Protein AF-A0A0L8G5V6-F1 (afdb_monomer)

Structure (mmCIF, N/CA/C/O backbone):
data_AF-A0A0L8G5V6-F1
#
_entry.id   AF-A0A0L8G5V6-F1
#
loop_
_atom_site.group_PDB
_atom_site.id
_atom_site.type_symbol
_atom_site.label_atom_id
_atom_site.label_alt_id
_atom_site.label_comp_id
_atom_site.label_asym_id
_atom_site.label_entity_id
_atom_site.label_seq_id
_atom_site.pdbx_PDB_ins_code
_atom_site.Cartn_x
_atom_site.Cartn_y
_atom_site.Cartn_z
_atom_site.occupancy
_atom_site.B_iso_or_equiv
_atom_site.auth_seq_id
_atom_site.auth_comp_id
_atom_site.auth_asym_id
_atom_site.auth_atom_id
_atom_site.pdbx_PDB_model_num
ATOM 1 N N . MET A 1 1 ? 18.322 56.424 -67.073 1.00 60.16 1 MET A N 1
ATOM 2 C CA . MET A 1 1 ? 18.247 55.033 -67.583 1.00 60.16 1 MET A CA 1
ATOM 3 C C . MET A 1 1 ? 16.795 54.693 -67.841 1.00 60.16 1 MET A C 1
ATOM 5 O O . MET A 1 1 ? 15.962 55.024 -67.008 1.00 60.16 1 MET A O 1
ATOM 9 N N . SER A 1 2 ? 16.478 54.088 -68.987 1.00 69.12 2 SER A N 1
ATOM 10 C CA . SER A 1 2 ? 15.106 53.659 -69.265 1.00 69.12 2 SER A CA 1
ATOM 11 C C . SER A 1 2 ? 14.672 52.617 -68.219 1.00 69.12 2 SER A C 1
ATOM 13 O O . SER A 1 2 ? 15.498 51.799 -67.802 1.00 69.12 2 SER A O 1
ATOM 15 N N . PRO A 1 3 ? 13.400 52.605 -67.784 1.00 72.69 3 PRO A N 1
ATOM 16 C CA . PRO A 1 3 ? 12.913 51.649 -66.780 1.00 72.69 3 PRO A CA 1
ATOM 17 C C . PRO A 1 3 ? 13.161 50.185 -67.193 1.00 72.69 3 PRO A C 1
ATOM 19 O O . PRO A 1 3 ? 13.392 49.323 -66.350 1.00 72.69 3 PRO A O 1
ATOM 22 N N . LYS A 1 4 ? 13.230 49.924 -68.506 1.00 74.81 4 LYS A N 1
ATOM 23 C CA . LYS A 1 4 ? 13.585 48.624 -69.092 1.00 74.81 4 LYS A CA 1
ATOM 24 C C . LYS A 1 4 ? 15.038 48.206 -68.809 1.00 74.81 4 LYS A C 1
ATOM 26 O O . LYS A 1 4 ? 15.286 47.032 -68.559 1.00 74.81 4 LYS A O 1
ATOM 31 N N . ALA A 1 5 ? 15.988 49.145 -68.799 1.00 74.44 5 ALA A N 1
ATOM 32 C CA . ALA A 1 5 ? 17.396 48.856 -68.511 1.00 74.44 5 ALA A CA 1
ATOM 33 C C . ALA A 1 5 ? 17.634 48.530 -67.025 1.00 74.44 5 ALA A C 1
ATOM 35 O O . ALA A 1 5 ? 18.409 47.633 -66.709 1.00 74.44 5 ALA A O 1
ATOM 36 N N . ILE A 1 6 ? 16.928 49.207 -66.111 1.00 77.31 6 ILE A N 1
ATOM 37 C CA . ILE A 1 6 ? 17.014 48.936 -64.664 1.00 77.31 6 ILE A CA 1
ATOM 38 C C . ILE A 1 6 ? 16.441 47.547 -64.342 1.00 77.31 6 ILE A C 1
ATOM 40 O O . ILE A 1 6 ? 17.068 46.779 -63.614 1.00 77.31 6 ILE A O 1
ATOM 44 N N . ALA A 1 7 ? 15.299 47.187 -64.939 1.00 78.19 7 ALA A N 1
ATOM 45 C CA . ALA A 1 7 ? 14.699 45.863 -64.770 1.00 78.19 7 ALA A CA 1
ATOM 46 C C . ALA A 1 7 ? 15.612 44.726 -65.271 1.00 78.19 7 ALA A C 1
ATOM 48 O O . ALA A 1 7 ? 15.715 43.686 -64.622 1.00 78.19 7 ALA A O 1
ATOM 49 N N . LEU A 1 8 ? 16.319 44.936 -66.388 1.00 82.56 8 LEU A N 1
ATOM 50 C CA . LEU A 1 8 ? 17.241 43.947 -66.953 1.00 82.56 8 LEU A CA 1
ATOM 51 C C . LEU A 1 8 ? 18.482 43.734 -66.069 1.00 82.56 8 LEU A C 1
ATOM 53 O O . LEU A 1 8 ? 18.880 42.592 -65.841 1.00 82.56 8 LEU A O 1
ATOM 57 N N . CYS A 1 9 ? 19.045 44.806 -65.503 1.00 81.44 9 CYS A N 1
ATOM 58 C CA . CYS A 1 9 ? 20.164 44.704 -64.562 1.00 81.44 9 CYS A CA 1
ATOM 59 C C . CYS A 1 9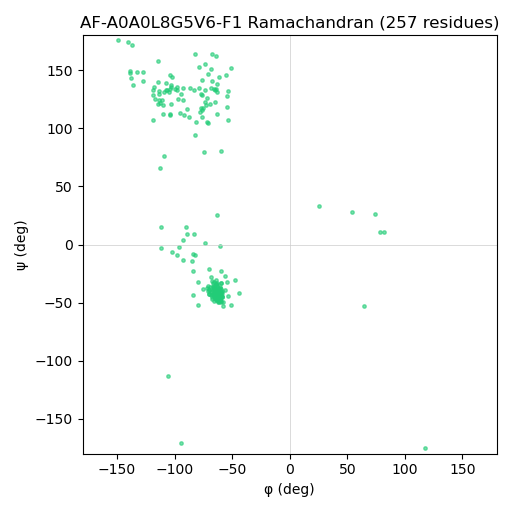 ? 19.766 43.989 -63.260 1.00 81.44 9 CYS A C 1
ATOM 61 O O . CYS A 1 9 ? 20.503 43.125 -62.791 1.00 81.44 9 CYS A O 1
ATOM 63 N N . ILE A 1 10 ? 18.590 44.291 -62.699 1.00 84.31 10 ILE A N 1
ATOM 64 C CA . ILE A 1 10 ? 18.087 43.610 -61.493 1.00 84.31 10 ILE A CA 1
ATOM 65 C C . ILE A 1 10 ? 17.849 42.120 -61.777 1.00 84.31 10 ILE A C 1
ATOM 67 O O . ILE A 1 10 ? 18.244 41.270 -60.978 1.00 84.31 10 ILE A O 1
ATOM 71 N N . GLY A 1 11 ? 17.271 41.787 -62.936 1.00 85.44 11 GLY A N 1
ATOM 72 C CA . GLY A 1 11 ? 17.078 40.400 -63.362 1.00 85.44 11 GLY A CA 1
ATOM 73 C C . GLY A 1 11 ? 18.394 39.627 -63.496 1.00 85.44 11 GLY A C 1
ATOM 74 O O . GLY A 1 11 ? 18.494 38.501 -63.009 1.00 85.44 11 GLY A O 1
ATOM 75 N N . ALA A 1 12 ? 19.425 40.243 -64.081 1.00 86.00 12 ALA A N 1
ATOM 76 C CA . ALA A 1 12 ? 20.749 39.634 -64.210 1.00 86.00 12 ALA A CA 1
ATOM 77 C C . ALA A 1 12 ? 21.415 39.383 -62.846 1.00 86.00 12 ALA A C 1
ATOM 79 O O . ALA A 1 12 ? 21.941 38.295 -62.610 1.00 86.00 12 ALA A O 1
ATOM 80 N N . VAL A 1 13 ? 21.345 40.343 -61.917 1.00 87.75 13 VAL A N 1
ATOM 81 C CA . VAL A 1 13 ? 21.909 40.185 -60.564 1.00 87.75 13 VAL A CA 1
ATOM 82 C C . VAL A 1 13 ? 21.186 39.078 -59.787 1.00 87.75 13 VAL A C 1
ATOM 84 O O . VAL A 1 13 ? 21.837 38.242 -59.158 1.00 87.75 13 VAL A O 1
ATOM 87 N N . MET A 1 14 ? 19.855 39.009 -59.881 1.00 86.38 14 MET A N 1
ATOM 88 C CA . MET A 1 14 ? 19.068 37.947 -59.244 1.00 86.38 14 MET A CA 1
ATOM 89 C C . MET A 1 14 ? 19.384 36.566 -59.824 1.00 86.38 14 MET A C 1
ATOM 91 O O . MET A 1 14 ? 19.531 35.606 -59.069 1.00 86.38 14 MET A O 1
ATOM 95 N N . ALA A 1 15 ? 19.549 36.455 -61.144 1.00 86.25 15 ALA A N 1
ATOM 96 C CA . ALA A 1 15 ? 19.921 35.197 -61.787 1.00 86.25 15 ALA A CA 1
ATOM 97 C C . ALA A 1 15 ? 21.293 34.696 -61.305 1.00 86.25 15 ALA A C 1
ATOM 99 O O . ALA A 1 15 ? 21.432 33.528 -60.942 1.00 86.25 15 ALA A O 1
ATOM 100 N N . VAL A 1 16 ? 22.290 35.583 -61.219 1.00 88.56 16 VAL A N 1
ATOM 101 C CA . VAL A 1 16 ? 23.630 35.234 -60.717 1.00 88.56 16 VAL A CA 1
ATOM 102 C C . VAL A 1 16 ? 23.584 34.821 -59.242 1.00 88.56 16 VAL A C 1
ATOM 104 O O . VAL A 1 16 ? 24.199 33.822 -58.870 1.00 88.56 16 VAL A O 1
ATOM 107 N N . ALA A 1 17 ? 22.810 35.519 -58.406 1.00 86.06 17 ALA A N 1
ATOM 108 C CA . ALA A 1 17 ? 22.643 35.163 -56.996 1.00 86.06 17 ALA A CA 1
ATOM 109 C C . ALA A 1 17 ? 21.982 33.781 -56.809 1.00 86.06 17 ALA A C 1
ATOM 111 O O . ALA A 1 17 ? 22.400 32.989 -55.959 1.00 86.06 17 ALA A O 1
ATOM 112 N N . ILE A 1 18 ? 20.986 33.445 -57.634 1.00 85.81 18 ILE A N 1
ATOM 113 C CA . ILE A 1 18 ? 20.330 32.128 -57.616 1.00 85.81 18 ILE A CA 1
ATOM 114 C C . ILE A 1 18 ? 21.308 31.026 -58.051 1.00 85.81 18 ILE A C 1
ATOM 116 O O . ILE A 1 18 ? 21.385 29.977 -57.414 1.00 85.81 18 ILE A O 1
ATOM 120 N N . ILE A 1 19 ? 22.112 31.266 -59.090 1.00 85.25 19 ILE A N 1
ATOM 121 C CA . ILE A 1 19 ? 23.125 30.304 -59.549 1.00 85.25 19 ILE A CA 1
ATOM 122 C C . ILE A 1 19 ? 24.186 30.075 -58.463 1.00 85.25 19 ILE A C 1
ATOM 124 O O . ILE A 1 19 ? 24.520 28.929 -58.156 1.00 85.25 19 ILE A O 1
ATOM 128 N N . ALA A 1 20 ? 24.673 31.141 -57.825 1.00 84.56 20 ALA A N 1
ATOM 129 C CA . ALA A 1 20 ? 25.663 31.043 -56.755 1.00 84.56 20 ALA A CA 1
ATOM 130 C C . ALA A 1 20 ? 25.130 30.270 -55.533 1.00 84.56 20 ALA A C 1
ATOM 132 O O . ALA A 1 20 ? 25.833 29.426 -54.977 1.00 84.56 20 ALA A O 1
ATOM 133 N N . THR A 1 21 ? 23.873 30.499 -55.138 1.00 83.19 21 THR A N 1
ATOM 134 C CA . THR A 1 21 ? 23.242 29.775 -54.017 1.00 83.19 21 THR A CA 1
ATOM 135 C C . THR A 1 21 ? 22.975 28.301 -54.341 1.00 83.19 21 THR A C 1
ATOM 137 O O . THR A 1 21 ? 23.173 27.433 -53.484 1.00 83.19 21 THR A O 1
ATOM 140 N N . LEU A 1 22 ? 22.605 27.975 -55.583 1.00 82.00 22 LEU A N 1
ATOM 141 C CA . LEU A 1 22 ? 22.476 26.589 -56.046 1.00 82.00 22 LEU A CA 1
ATOM 142 C C . LEU A 1 22 ? 23.821 25.852 -56.030 1.00 82.00 22 LEU A C 1
ATOM 144 O O . LEU A 1 22 ? 23.8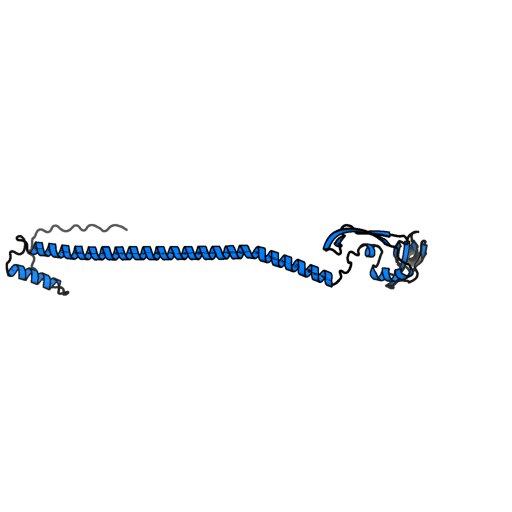88 24.721 -55.550 1.00 82.00 22 LEU A O 1
ATOM 148 N N . LEU A 1 23 ? 24.900 26.497 -56.481 1.00 82.31 23 LEU A N 1
ATOM 149 C CA . LEU A 1 23 ? 26.248 25.923 -56.444 1.00 82.31 23 LEU A CA 1
ATOM 150 C C . LEU A 1 23 ? 26.736 25.717 -55.005 1.00 82.31 23 LEU A C 1
ATOM 152 O O . LEU A 1 23 ? 27.194 24.628 -54.658 1.00 82.31 23 LEU A O 1
ATOM 156 N N . ALA A 1 24 ? 26.551 26.713 -54.134 1.00 80.06 24 ALA A N 1
ATOM 157 C CA . ALA A 1 24 ? 26.924 26.613 -52.724 1.00 80.06 24 ALA A CA 1
ATOM 158 C C . ALA A 1 24 ? 26.177 25.477 -51.999 1.00 80.06 24 ALA A C 1
ATOM 160 O O . ALA A 1 24 ? 26.749 24.778 -51.165 1.00 80.06 24 ALA A O 1
ATOM 161 N N . THR A 1 25 ? 24.906 25.240 -52.338 1.00 80.06 25 THR A N 1
ATOM 162 C CA . THR A 1 25 ? 24.106 24.144 -51.757 1.00 80.06 25 THR A CA 1
ATOM 163 C C . THR A 1 25 ? 24.348 22.777 -52.413 1.00 80.06 25 THR A C 1
ATOM 165 O O . THR A 1 25 ? 23.880 21.761 -51.889 1.00 80.06 25 THR A O 1
ATOM 168 N N . SER A 1 26 ? 25.086 22.738 -53.526 1.00 82.81 26 SER A N 1
ATOM 169 C CA . SER A 1 26 ? 25.430 21.549 -54.320 1.00 82.81 26 SER A CA 1
ATOM 170 C C . SER A 1 26 ? 26.829 20.990 -54.004 1.00 82.81 26 SER A C 1
ATOM 172 O O . SER A 1 26 ? 27.143 19.867 -54.400 1.00 82.81 26 SER A O 1
ATOM 174 N N . MET A 1 27 ? 27.647 21.692 -53.215 1.00 82.44 27 MET A N 1
ATOM 175 C CA . MET A 1 27 ? 28.995 21.252 -52.840 1.00 82.44 27 MET A CA 1
ATOM 176 C C . MET A 1 27 ? 29.081 20.884 -51.357 1.00 82.44 27 MET A C 1
ATOM 178 O O . MET A 1 27 ? 28.780 21.698 -50.485 1.00 82.44 27 MET A O 1
ATOM 182 N N . LYS A 1 28 ? 29.525 19.659 -51.049 1.00 84.81 28 LYS A N 1
ATOM 183 C CA . LYS A 1 28 ? 29.782 19.214 -49.668 1.00 84.81 28 LYS A CA 1
ATOM 184 C C . LYS A 1 28 ? 31.068 18.405 -49.577 1.00 84.81 28 LYS A C 1
ATOM 186 O O . LYS A 1 28 ? 31.386 17.633 -50.476 1.00 84.81 28 LYS A O 1
ATOM 191 N N . LYS A 1 29 ? 31.799 18.576 -48.475 1.00 86.38 29 LYS A N 1
ATOM 192 C CA . LYS A 1 29 ? 33.081 17.912 -48.211 1.00 86.38 29 LYS A CA 1
ATOM 193 C C . LYS A 1 29 ? 32.920 16.834 -47.140 1.00 86.38 29 LYS A C 1
ATOM 195 O O . LYS A 1 29 ? 32.241 17.078 -46.146 1.00 86.38 29 LYS A O 1
ATOM 200 N N . LEU A 1 30 ? 33.566 15.688 -47.343 1.00 86.75 30 LEU A N 1
ATOM 201 C CA . LEU A 1 30 ? 33.792 14.663 -46.320 1.00 86.75 30 LEU A CA 1
ATOM 202 C C . LEU A 1 30 ? 35.226 14.719 -45.795 1.00 86.75 30 LEU A C 1
ATOM 204 O O . LEU A 1 30 ? 36.160 14.990 -46.558 1.00 86.75 30 LEU A O 1
ATOM 208 N N . GLN A 1 31 ? 35.395 14.445 -44.501 1.00 83.81 31 GLN A N 1
ATOM 209 C CA . GLN A 1 31 ? 36.708 14.353 -43.863 1.00 83.81 31 GLN A CA 1
ATOM 210 C C . GLN A 1 31 ? 37.362 12.974 -44.081 1.00 83.81 31 GLN A C 1
ATOM 212 O O .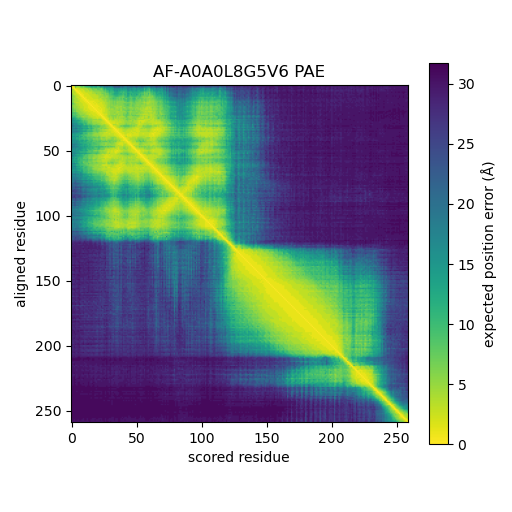 GLN A 1 31 ? 36.698 12.006 -44.440 1.00 83.81 31 GLN A O 1
ATOM 217 N N . THR A 1 32 ? 38.673 12.880 -43.835 1.00 81.00 32 THR A N 1
ATOM 218 C CA . THR A 1 32 ? 39.531 11.704 -44.112 1.00 81.00 32 THR A CA 1
ATOM 219 C C . THR A 1 32 ? 39.120 10.415 -43.385 1.00 81.00 32 THR A C 1
ATOM 221 O O . THR A 1 32 ? 39.445 9.321 -43.826 1.00 81.00 32 THR A O 1
ATOM 224 N N . TYR A 1 33 ? 38.384 10.507 -42.275 1.00 83.12 33 TYR A N 1
ATOM 225 C CA . TYR A 1 33 ? 37.965 9.338 -41.483 1.00 83.12 33 TYR A CA 1
ATOM 226 C C . TYR A 1 33 ? 36.459 9.088 -41.529 1.00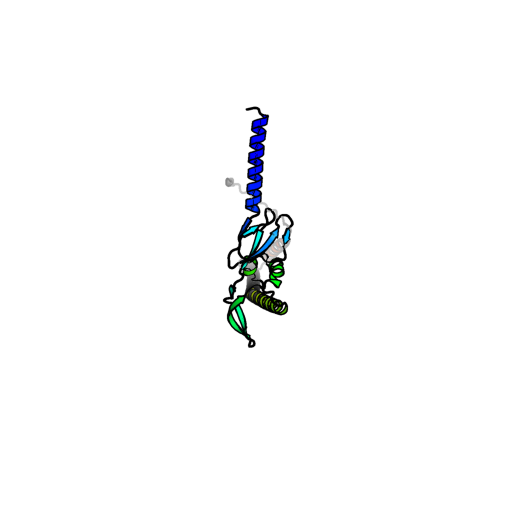 83.12 33 TYR A C 1
ATOM 228 O O . TYR A 1 33 ? 35.916 8.339 -40.713 1.00 83.12 33 TYR A O 1
ATOM 236 N N . GLU A 1 34 ? 35.781 9.715 -42.482 1.00 84.56 34 GLU A N 1
ATOM 237 C CA . GLU A 1 34 ? 34.337 9.702 -42.612 1.00 84.56 34 GLU A CA 1
ATOM 238 C C . GLU A 1 34 ? 33.922 8.977 -43.887 1.00 84.56 34 GLU A C 1
ATOM 240 O O . GLU A 1 34 ? 34.508 9.137 -44.955 1.00 84.56 34 GLU A O 1
ATOM 245 N N . VAL A 1 35 ? 32.862 8.189 -43.775 1.00 87.69 35 VAL A N 1
ATOM 246 C CA . VAL A 1 35 ? 32.142 7.644 -44.917 1.00 87.69 35 VAL A CA 1
ATOM 247 C C . VAL A 1 35 ? 30.719 8.175 -44.884 1.00 87.69 35 VAL A C 1
ATOM 249 O O . VAL A 1 35 ? 30.074 8.222 -43.834 1.00 87.69 35 VAL A O 1
ATOM 252 N N . GLY A 1 36 ? 30.225 8.604 -46.040 1.00 86.12 36 GLY A N 1
ATOM 253 C CA . GLY A 1 36 ? 28.929 9.253 -46.165 1.00 86.12 36 GLY A CA 1
ATOM 254 C C . GLY A 1 36 ? 28.065 8.594 -47.220 1.00 86.12 36 GLY A C 1
ATOM 255 O O . GLY A 1 36 ? 28.543 8.252 -48.300 1.00 86.12 36 GLY A O 1
ATOM 256 N N . LEU A 1 37 ? 26.769 8.472 -46.946 1.00 88.31 37 LEU A N 1
ATOM 257 C CA . LEU A 1 37 ? 25.782 8.176 -47.984 1.00 88.31 37 LEU A CA 1
ATOM 258 C C . LEU A 1 37 ? 25.021 9.448 -48.353 1.00 88.31 37 LEU A C 1
ATOM 260 O O . LEU A 1 37 ? 24.633 10.240 -47.489 1.00 88.31 37 LEU A O 1
ATOM 264 N N . ILE A 1 38 ? 24.838 9.656 -49.659 1.00 86.94 38 ILE A N 1
ATOM 265 C CA . ILE A 1 38 ? 24.116 10.812 -50.195 1.00 86.94 38 ILE A CA 1
ATOM 266 C C . ILE A 1 38 ? 22.627 10.621 -49.919 1.00 86.94 38 ILE A C 1
ATOM 268 O O . ILE A 1 38 ? 22.007 9.672 -50.405 1.00 86.94 38 ILE A O 1
ATOM 272 N N . TYR A 1 39 ? 22.050 11.561 -49.181 1.00 85.06 39 TYR A N 1
ATOM 273 C CA . TYR A 1 39 ? 20.620 11.669 -48.951 1.00 85.06 39 TYR A CA 1
ATOM 274 C C . TYR A 1 39 ? 20.076 12.927 -49.622 1.00 85.06 39 TYR A C 1
ATOM 276 O O . TYR A 1 39 ? 20.502 14.050 -49.333 1.00 85.06 39 TYR A O 1
ATOM 284 N N . ASN A 1 40 ? 19.110 12.745 -50.514 1.00 83.25 40 ASN A N 1
ATOM 285 C CA . ASN A 1 40 ? 18.425 13.854 -51.153 1.00 83.25 40 ASN A CA 1
ATOM 286 C C . ASN A 1 40 ? 17.211 14.262 -50.305 1.00 83.25 40 ASN A C 1
ATOM 288 O O . ASN A 1 40 ? 16.271 13.486 -50.140 1.00 83.25 40 ASN A O 1
ATOM 292 N N . LYS A 1 41 ? 17.222 15.493 -49.779 1.00 77.88 41 LYS A N 1
ATOM 293 C CA . LYS A 1 41 ? 16.143 16.011 -48.923 1.00 77.88 41 LYS A CA 1
ATOM 294 C C . LYS A 1 41 ? 14.825 16.211 -49.671 1.00 77.88 41 LYS A C 1
ATOM 296 O O . LYS A 1 41 ? 13.768 16.046 -49.071 1.00 77.88 41 LYS A O 1
ATOM 301 N N . ILE A 1 42 ? 14.897 16.545 -50.959 1.00 75.62 42 ILE A N 1
ATOM 302 C CA . ILE A 1 42 ? 13.739 16.855 -51.803 1.00 75.62 42 ILE A CA 1
ATOM 303 C C . ILE A 1 42 ? 13.068 15.554 -52.250 1.00 75.62 42 ILE A C 1
ATOM 305 O O . ILE A 1 42 ? 11.878 15.357 -52.027 1.00 75.62 42 ILE A O 1
ATOM 309 N N . THR A 1 43 ? 13.836 14.624 -52.825 1.00 79.19 43 THR A N 1
ATOM 310 C CA . THR A 1 43 ? 13.291 13.352 -53.337 1.00 79.19 43 THR A CA 1
ATOM 311 C C . THR A 1 43 ? 13.146 12.272 -52.265 1.00 79.19 43 THR A C 1
ATOM 313 O O . THR A 1 43 ? 12.574 11.219 -52.541 1.00 79.19 43 THR A O 1
ATOM 316 N N . LYS A 1 44 ? 13.665 12.510 -51.050 1.00 79.31 44 LYS A N 1
ATOM 317 C CA . LYS A 1 44 ? 13.702 11.561 -49.921 1.00 79.31 44 LYS A CA 1
ATOM 318 C C . LYS A 1 44 ? 14.353 10.216 -50.275 1.00 79.31 44 LYS A C 1
ATOM 320 O O . LYS A 1 44 ? 14.031 9.186 -49.685 1.00 79.31 44 LYS A O 1
ATOM 325 N N . LYS A 1 45 ? 15.277 10.211 -51.242 1.00 81.44 45 LYS A N 1
ATOM 326 C CA . LYS A 1 45 ? 16.009 9.014 -51.676 1.00 81.44 45 LYS A CA 1
ATOM 327 C C . LYS A 1 45 ? 17.396 8.966 -51.042 1.00 81.44 45 LYS A C 1
ATOM 329 O O . LYS A 1 45 ? 18.127 9.958 -51.034 1.00 81.44 45 LYS A O 1
ATOM 334 N N . LEU A 1 46 ? 17.744 7.786 -50.537 1.00 84.06 46 LEU A N 1
ATOM 335 C CA . LEU A 1 46 ? 19.087 7.437 -50.087 1.00 84.06 46 LEU A CA 1
ATOM 336 C C . LEU A 1 46 ? 19.791 6.695 -51.223 1.00 84.06 46 LEU A C 1
ATOM 338 O O . LEU A 1 46 ? 19.249 5.715 -51.733 1.00 84.06 46 LEU A O 1
ATOM 342 N N . HIS A 1 47 ? 20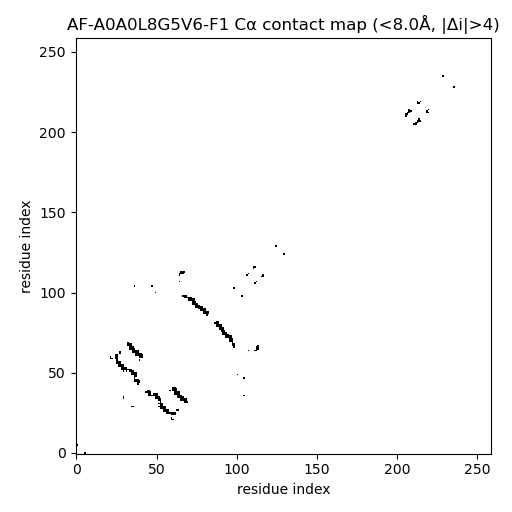.964 7.175 -51.625 1.00 82.69 47 HIS A N 1
ATOM 343 C CA . HIS A 1 47 ? 21.798 6.496 -52.613 1.00 82.69 47 HIS A CA 1
ATOM 344 C C . HIS A 1 47 ? 22.558 5.330 -51.973 1.00 82.69 47 HIS A C 1
ATOM 346 O O . HIS A 1 47 ? 22.864 5.375 -50.785 1.00 82.69 47 HIS A O 1
ATOM 352 N N . ASP A 1 48 ? 22.893 4.319 -52.774 1.00 79.56 48 ASP A N 1
ATOM 353 C CA . ASP A 1 48 ? 23.489 3.064 -52.285 1.00 79.56 48 ASP A CA 1
ATOM 354 C C . ASP A 1 48 ? 25.017 3.065 -52.300 1.00 79.56 48 ASP A C 1
ATOM 356 O O . ASP A 1 48 ? 25.645 2.223 -51.664 1.00 79.56 48 ASP A O 1
ATOM 360 N N . ASN A 1 49 ? 25.614 4.040 -52.984 1.00 84.12 49 ASN A N 1
ATOM 361 C CA . ASN A 1 49 ? 27.054 4.112 -53.170 1.00 84.12 49 ASN A CA 1
ATOM 362 C C . ASN A 1 49 ? 27.691 4.950 -52.054 1.00 84.12 49 ASN A C 1
ATOM 364 O O . ASN A 1 49 ? 27.473 6.170 -52.035 1.00 84.12 49 ASN A O 1
ATOM 368 N N . PRO A 1 50 ? 28.480 4.340 -51.150 1.00 85.06 50 PRO A N 1
ATOM 369 C CA . PRO A 1 50 ? 29.204 5.079 -50.127 1.00 85.06 50 PRO A CA 1
ATOM 370 C C . PRO A 1 50 ? 30.225 6.013 -50.777 1.00 85.06 50 PRO A C 1
ATOM 372 O O . PRO A 1 50 ? 30.893 5.663 -51.752 1.00 85.06 50 PRO A O 1
ATOM 375 N N . LYS A 1 51 ? 30.314 7.229 -50.245 1.00 88.00 51 LYS A N 1
ATOM 376 C CA . LYS A 1 51 ? 31.291 8.242 -50.634 1.00 88.00 51 LYS A CA 1
ATOM 377 C C . LYS A 1 51 ? 32.344 8.361 -49.540 1.00 88.00 51 LYS A C 1
ATOM 379 O O . LYS A 1 51 ? 32.005 8.418 -48.359 1.00 88.00 51 LYS A O 1
ATOM 384 N N . PHE A 1 52 ? 33.598 8.374 -49.968 1.00 86.69 52 PHE A N 1
ATOM 385 C CA . PHE A 1 52 ? 34.776 8.519 -49.116 1.00 86.69 52 PHE A CA 1
ATOM 386 C C . PHE A 1 52 ? 35.201 9.988 -49.036 1.00 86.69 52 PHE A C 1
ATOM 388 O O . PHE A 1 52 ? 34.466 10.872 -49.494 1.00 86.69 52 PHE A O 1
ATOM 395 N N . GLU A 1 53 ? 36.367 10.247 -48.448 1.00 86.44 53 GLU A N 1
ATOM 396 C CA . GLU A 1 53 ? 36.910 11.590 -48.288 1.00 86.44 53 GLU A CA 1
ATOM 397 C C . GLU A 1 53 ? 36.933 12.404 -49.588 1.00 86.44 53 GLU A C 1
ATOM 399 O O . GLU A 1 53 ? 37.029 11.879 -50.700 1.00 86.44 53 GLU A O 1
ATOM 404 N N . GLY A 1 54 ? 36.840 13.722 -49.435 1.00 85.56 54 GLY A N 1
ATOM 405 C CA . GLY A 1 54 ? 36.938 14.653 -50.550 1.00 85.56 54 GLY A CA 1
ATOM 406 C C . GLY A 1 54 ? 35.679 15.474 -50.783 1.00 85.56 54 GLY A C 1
ATOM 407 O O . GLY A 1 54 ? 34.730 15.483 -49.994 1.00 85.56 54 GLY A O 1
ATOM 408 N N . LEU A 1 55 ? 35.728 16.248 -51.861 1.00 85.75 55 LEU A N 1
ATOM 409 C CA . LEU A 1 55 ? 34.678 17.170 -52.262 1.00 85.75 55 LEU A CA 1
ATOM 410 C C . LEU A 1 55 ? 33.727 16.470 -53.230 1.00 85.75 55 LEU A C 1
ATOM 412 O O . LEU A 1 55 ? 34.146 15.977 -54.274 1.00 85.75 55 LEU A O 1
ATOM 416 N N . HIS A 1 56 ? 32.442 16.465 -52.896 1.00 87.06 56 HIS A N 1
ATOM 417 C CA . HIS A 1 56 ? 31.407 15.834 -53.702 1.00 87.06 56 HIS A CA 1
ATOM 418 C C . HIS A 1 56 ? 30.388 16.873 -54.159 1.00 87.06 56 HIS A C 1
ATOM 420 O O . HIS A 1 56 ? 29.894 17.678 -53.363 1.00 87.06 56 HIS A O 1
ATOM 426 N N . LEU A 1 57 ? 30.068 16.816 -55.450 1.00 82.25 57 LEU A N 1
ATOM 427 C CA . LEU A 1 57 ? 28.988 17.571 -56.073 1.00 82.25 57 LEU A CA 1
ATOM 428 C C . LEU A 1 57 ? 27.721 16.718 -56.076 1.00 82.25 57 LEU A C 1
ATOM 430 O O . LEU A 1 57 ? 27.756 15.530 -56.405 1.00 82.25 57 LEU A O 1
ATOM 434 N N . GLY A 1 58 ? 26.603 17.320 -55.696 1.00 83.00 58 GLY A N 1
ATOM 435 C CA . GLY A 1 58 ? 25.320 16.638 -55.615 1.00 83.00 58 GLY A CA 1
ATOM 436 C C . GLY A 1 58 ? 24.157 17.495 -56.097 1.00 83.00 58 GLY A C 1
ATOM 437 O O . GLY A 1 58 ? 24.325 18.679 -56.388 1.00 83.00 58 GLY A O 1
ATOM 438 N N . PRO A 1 59 ? 22.946 16.919 -56.165 1.00 83.50 59 PRO A N 1
ATOM 439 C CA . PRO A 1 59 ? 21.734 17.684 -56.429 1.00 83.50 59 PRO A CA 1
ATOM 440 C C . PRO A 1 59 ? 21.585 18.826 -55.412 1.00 83.50 59 PRO A C 1
ATOM 442 O O . PRO A 1 59 ? 21.938 18.633 -54.245 1.00 83.50 59 PRO A O 1
ATOM 445 N N . PRO A 1 60 ? 21.038 19.989 -55.799 1.00 81.00 60 PRO A N 1
ATOM 446 C CA . PRO A 1 60 ? 20.905 21.126 -54.893 1.00 81.00 60 PRO A CA 1
ATOM 447 C C . PRO A 1 60 ? 20.152 20.727 -53.614 1.00 81.00 60 PRO A C 1
ATOM 449 O O . PRO A 1 60 ? 19.083 20.115 -53.662 1.00 81.00 60 PRO A O 1
ATOM 452 N N . GLY A 1 61 ? 20.744 21.029 -52.453 1.00 75.81 61 GLY A N 1
ATOM 453 C CA . GLY A 1 61 ? 20.143 20.748 -51.144 1.00 75.81 61 GLY A CA 1
ATOM 454 C C . GLY A 1 61 ? 20.317 19.317 -50.610 1.00 75.81 61 GLY A C 1
ATOM 455 O O . GLY A 1 61 ? 19.695 18.967 -49.601 1.00 75.81 61 GLY A O 1
ATOM 456 N N . PHE A 1 62 ? 21.159 18.478 -51.222 1.00 87.25 62 PHE A N 1
ATOM 457 C CA . PHE A 1 62 ? 21.504 17.163 -50.667 1.00 87.25 62 PHE A CA 1
ATOM 458 C C . PHE A 1 62 ? 22.259 17.254 -49.325 1.00 87.25 62 PHE A C 1
ATOM 460 O O . PHE A 1 62 ? 22.807 18.288 -48.931 1.00 87.25 62 PHE A O 1
ATOM 467 N N . SER A 1 63 ? 22.296 16.156 -48.577 1.00 84.81 63 SER A N 1
ATOM 468 C CA . SER A 1 63 ? 23.074 16.027 -47.341 1.00 84.81 63 SER A CA 1
ATOM 469 C C . SER A 1 63 ? 23.754 14.674 -47.256 1.00 84.81 63 SER A C 1
ATOM 471 O O . SER A 1 63 ? 23.202 13.677 -47.710 1.00 84.81 63 SER A O 1
ATOM 473 N N . PHE A 1 64 ? 24.923 14.644 -46.626 1.00 86.38 64 PHE A N 1
ATOM 474 C CA . PHE A 1 64 ? 25.576 13.401 -46.255 1.00 86.38 64 PHE A CA 1
ATOM 475 C C . PHE A 1 64 ? 25.070 12.918 -44.905 1.00 86.38 64 PHE A C 1
ATOM 477 O O . PHE A 1 64 ? 24.972 13.702 -43.962 1.00 86.38 64 PHE A O 1
ATOM 484 N N . ILE A 1 65 ? 24.770 11.626 -44.825 1.00 85.38 65 ILE A N 1
ATOM 485 C CA . ILE A 1 65 ? 24.645 10.926 -43.552 1.00 85.38 65 ILE A CA 1
ATOM 486 C C . ILE A 1 65 ? 25.995 10.271 -43.288 1.00 85.38 65 ILE A C 1
ATOM 488 O O . ILE A 1 65 ? 26.406 9.391 -44.045 1.00 85.38 65 ILE A O 1
ATOM 492 N N . ILE A 1 66 ? 26.682 10.752 -42.256 1.00 84.88 66 ILE A N 1
ATOM 493 C CA . ILE A 1 66 ? 28.101 10.494 -42.016 1.00 84.88 66 ILE A CA 1
ATOM 494 C C . ILE A 1 66 ? 28.276 9.457 -40.907 1.00 84.88 66 ILE A C 1
ATOM 496 O O . ILE A 1 66 ? 27.608 9.519 -39.874 1.00 84.88 66 ILE A O 1
ATOM 500 N N . PHE A 1 67 ? 29.207 8.530 -41.121 1.00 84.12 67 PHE A N 1
ATOM 501 C CA . PHE A 1 67 ? 29.684 7.586 -40.118 1.00 84.12 67 PHE A CA 1
ATOM 502 C C . PHE A 1 67 ? 31.212 7.531 -40.120 1.00 84.12 67 PHE A C 1
ATOM 504 O O . PHE A 1 67 ? 31.828 7.672 -41.178 1.00 84.12 67 PHE A O 1
ATOM 511 N N . PRO A 1 68 ? 31.845 7.277 -38.966 1.00 84.94 68 PRO A N 1
ATOM 512 C CA . PRO A 1 68 ? 33.283 7.059 -38.917 1.00 84.94 68 PRO A CA 1
ATOM 513 C C . PRO A 1 68 ? 33.662 5.741 -39.612 1.00 84.94 68 PRO A C 1
ATOM 515 O O . PRO A 1 68 ? 33.060 4.698 -39.358 1.00 84.94 68 PRO A O 1
ATOM 518 N N . ASN A 1 69 ? 34.706 5.769 -40.444 1.00 84.25 69 ASN A N 1
ATOM 519 C CA . ASN A 1 69 ? 35.321 4.584 -41.065 1.00 84.25 69 ASN A CA 1
ATOM 520 C C . ASN A 1 69 ? 36.465 3.992 -40.206 1.00 84.25 69 ASN A C 1
ATOM 522 O O . ASN A 1 69 ? 37.278 3.179 -40.657 1.00 84.25 69 ASN A O 1
ATOM 526 N N . VAL A 1 70 ? 36.536 4.402 -38.944 1.00 86.12 70 VAL A N 1
ATOM 527 C CA . VAL A 1 70 ? 37.518 3.950 -37.954 1.00 86.12 70 VAL A CA 1
ATOM 528 C C . VAL A 1 70 ? 36.823 3.180 -36.837 1.00 86.12 70 VAL A C 1
ATOM 530 O O . VAL A 1 70 ? 35.618 3.337 -36.627 1.00 86.12 70 VAL A O 1
ATOM 533 N N . TYR A 1 71 ? 37.575 2.337 -36.129 1.00 84.44 71 TYR A N 1
ATOM 534 C CA . TYR A 1 71 ? 37.054 1.620 -34.968 1.00 84.44 71 TYR A CA 1
ATOM 535 C C . TYR A 1 71 ? 36.656 2.604 -33.869 1.00 84.44 71 TYR A C 1
ATOM 537 O O . TYR A 1 71 ? 37.414 3.505 -33.516 1.00 84.44 71 TYR A O 1
ATOM 545 N N . GLN A 1 72 ? 35.452 2.422 -33.340 1.00 82.56 72 GLN A N 1
ATOM 546 C CA . GLN A 1 72 ? 34.900 3.211 -32.251 1.00 82.56 72 GLN A CA 1
ATOM 547 C C . GLN A 1 72 ? 34.744 2.316 -31.030 1.00 82.56 72 GLN A C 1
ATOM 549 O O . GLN A 1 72 ? 34.191 1.221 -31.124 1.00 82.56 72 GLN A O 1
ATOM 554 N N . THR A 1 73 ? 35.215 2.792 -29.882 1.00 83.88 73 THR A N 1
ATOM 555 C CA . THR A 1 73 ? 35.062 2.086 -28.609 1.00 83.88 73 THR A CA 1
ATOM 556 C C . THR A 1 73 ? 33.822 2.600 -27.894 1.00 83.88 73 THR A C 1
ATOM 558 O O . THR A 1 73 ? 33.648 3.806 -27.713 1.00 83.88 73 THR A O 1
ATOM 561 N N . LYS A 1 74 ? 32.962 1.685 -27.449 1.00 82.56 74 LYS A N 1
ATOM 562 C CA . LYS A 1 74 ? 31.862 1.970 -26.529 1.00 82.56 74 LYS A CA 1
ATOM 563 C C . LYS A 1 74 ? 32.072 1.208 -25.237 1.00 82.56 74 LYS A C 1
ATOM 565 O O . LYS A 1 74 ? 32.232 -0.008 -25.247 1.00 82.56 74 LYS A O 1
ATOM 570 N N . THR A 1 75 ? 32.072 1.949 -24.141 1.00 82.25 75 THR A N 1
ATOM 571 C CA . THR A 1 75 ? 32.140 1.412 -22.789 1.00 82.25 75 THR A CA 1
ATOM 572 C C . THR A 1 75 ? 30.737 1.354 -22.202 1.00 82.25 75 THR A C 1
ATOM 574 O O . THR A 1 75 ? 29.944 2.288 -22.341 1.00 82.25 75 THR A O 1
ATOM 577 N N . PHE A 1 76 ? 30.429 0.237 -21.562 1.00 81.31 76 PHE A N 1
ATOM 578 C CA . PHE A 1 76 ? 29.214 0.021 -20.803 1.00 81.31 76 PHE A CA 1
ATOM 579 C C . PHE A 1 76 ? 29.628 -0.261 -19.370 1.00 81.31 76 PHE A C 1
ATOM 581 O O . PHE A 1 76 ? 30.160 -1.332 -19.085 1.00 81.31 76 PHE A O 1
ATOM 588 N N . ASN A 1 7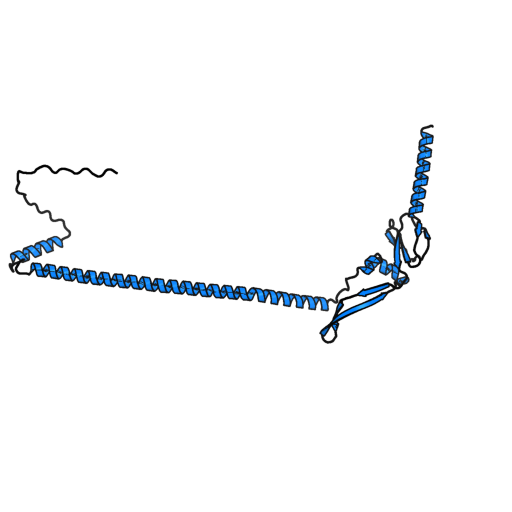7 ? 29.398 0.712 -18.497 1.00 81.12 77 ASN A N 1
ATOM 589 C CA . ASN A 1 77 ? 29.806 0.625 -17.103 1.00 81.12 77 ASN A CA 1
ATOM 590 C C . ASN A 1 77 ? 28.594 0.325 -16.224 1.00 81.12 77 ASN A C 1
ATOM 592 O O . ASN A 1 77 ? 27.491 0.814 -16.490 1.00 81.12 77 ASN A O 1
ATOM 596 N N . GLY A 1 78 ? 28.801 -0.436 -15.155 1.00 75.31 78 GLY A N 1
ATOM 597 C CA . GLY A 1 78 ? 27.765 -0.671 -14.154 1.00 75.31 78 GLY A CA 1
ATOM 598 C C . GLY A 1 78 ? 26.656 -1.621 -14.611 1.00 75.31 78 GLY A C 1
ATOM 599 O O . GLY A 1 78 ? 25.530 -1.528 -14.113 1.00 75.31 78 GLY A O 1
ATOM 600 N N . ILE A 1 79 ? 26.928 -2.533 -15.555 1.00 79.25 79 ILE A N 1
ATOM 601 C CA . ILE A 1 79 ? 25.933 -3.529 -15.963 1.00 79.25 79 ILE A CA 1
ATOM 602 C C . ILE A 1 79 ? 25.775 -4.542 -14.828 1.00 79.25 79 ILE A C 1
ATOM 604 O O . ILE A 1 79 ? 26.615 -5.416 -14.620 1.00 79.25 79 ILE A O 1
ATOM 608 N N . MET A 1 80 ? 24.665 -4.443 -14.099 1.00 79.31 80 MET A N 1
ATOM 609 C CA . MET A 1 80 ? 24.310 -5.420 -13.074 1.00 79.31 80 MET A CA 1
ATOM 610 C C . MET A 1 80 ? 23.760 -6.692 -13.718 1.00 79.31 80 MET A C 1
ATOM 612 O O . MET A 1 80 ? 22.699 -6.671 -14.346 1.00 79.31 80 MET A O 1
ATOM 616 N N . CYS A 1 81 ? 24.446 -7.813 -13.517 1.00 79.62 81 CYS A N 1
ATOM 617 C CA . CYS A 1 81 ? 23.972 -9.124 -13.949 1.00 79.62 81 CYS A CA 1
ATOM 618 C C . CYS A 1 81 ? 24.213 -10.195 -12.878 1.00 79.62 81 CYS A C 1
ATOM 620 O O . CYS A 1 81 ? 24.812 -9.945 -11.830 1.00 79.62 81 CYS A O 1
ATOM 622 N N . LEU A 1 82 ? 23.658 -11.380 -13.115 1.00 85.62 82 LEU A N 1
ATOM 623 C CA . LEU A 1 82 ? 23.843 -12.546 -12.261 1.00 85.62 82 LEU A CA 1
ATOM 624 C C . LEU A 1 82 ? 24.752 -13.532 -12.988 1.00 85.62 82 LEU A C 1
ATOM 626 O O . LEU A 1 82 ? 24.521 -13.822 -14.161 1.00 85.62 82 LEU A O 1
ATOM 630 N N . ASN A 1 83 ? 25.754 -14.058 -12.289 1.00 81.00 83 ASN A N 1
ATOM 631 C CA . ASN A 1 83 ? 26.512 -15.209 -12.768 1.00 81.00 83 ASN A CA 1
ATOM 632 C C . ASN A 1 83 ? 25.603 -16.461 -12.782 1.00 81.00 83 ASN A C 1
ATOM 634 O O . ASN A 1 83 ? 24.566 -16.477 -12.116 1.00 81.00 83 ASN A O 1
ATOM 638 N N . GLN A 1 84 ? 26.001 -17.525 -13.484 1.00 78.88 84 GLN A N 1
ATOM 639 C CA . GLN A 1 84 ? 25.303 -18.816 -13.565 1.00 78.88 84 GLN A CA 1
ATOM 640 C C . GLN A 1 84 ? 24.883 -19.362 -12.186 1.00 78.88 84 GLN A C 1
ATOM 642 O O . GLN A 1 84 ? 23.832 -19.981 -12.061 1.00 78.88 84 GLN A O 1
ATOM 647 N N . ASN A 1 85 ? 25.650 -19.048 -11.138 1.00 87.06 85 ASN A N 1
ATOM 648 C CA . ASN A 1 85 ? 25.400 -19.466 -9.755 1.00 87.06 85 ASN A CA 1
ATOM 649 C C . ASN A 1 85 ? 24.503 -18.495 -8.951 1.00 87.06 85 ASN A C 1
ATOM 651 O O . ASN A 1 85 ? 24.403 -18.613 -7.735 1.00 87.06 85 ASN A O 1
ATOM 655 N N . GLY A 1 86 ? 23.892 -17.491 -9.587 1.00 74.12 86 GLY A N 1
ATOM 656 C CA . GLY A 1 86 ? 22.979 -16.541 -8.935 1.00 74.12 86 GLY A CA 1
ATOM 657 C C . GLY A 1 86 ? 23.654 -15.428 -8.122 1.00 74.12 86 GLY A C 1
ATOM 658 O O . GLY A 1 86 ? 22.975 -14.689 -7.409 1.00 74.12 86 GLY A O 1
ATOM 659 N N . VAL A 1 87 ? 24.974 -15.269 -8.238 1.00 87.19 87 VAL A N 1
ATOM 660 C CA . VAL A 1 87 ? 25.730 -14.193 -7.576 1.00 87.19 87 VAL A CA 1
ATOM 661 C C . VAL A 1 87 ? 25.648 -12.911 -8.401 1.00 87.19 87 VAL A C 1
ATOM 663 O O . VAL A 1 87 ? 25.859 -12.940 -9.614 1.00 87.19 87 VAL A O 1
ATOM 666 N N . ARG A 1 88 ? 25.357 -11.779 -7.748 1.00 79.56 88 ARG A N 1
ATOM 667 C CA . ARG A 1 88 ? 25.351 -10.456 -8.390 1.00 79.56 88 ARG A CA 1
ATOM 668 C C . ARG A 1 88 ? 26.770 -10.002 -8.690 1.00 79.56 88 ARG A C 1
ATOM 670 O O . ARG A 1 88 ? 27.588 -9.915 -7.782 1.00 79.56 88 ARG A O 1
ATOM 677 N N . ILE A 1 89 ? 27.011 -9.657 -9.945 1.00 87.62 89 ILE A N 1
ATOM 678 C CA . ILE A 1 89 ? 28.263 -9.077 -10.417 1.00 87.62 89 ILE A CA 1
ATOM 679 C C . ILE A 1 89 ? 27.969 -7.785 -11.179 1.00 87.62 89 ILE A C 1
ATOM 681 O O . ILE A 1 89 ? 26.912 -7.626 -11.800 1.00 87.62 89 ILE A O 1
ATOM 685 N N . ILE A 1 90 ? 28.911 -6.855 -11.096 1.00 83.06 90 ILE A N 1
ATOM 686 C CA . ILE A 1 90 ? 28.905 -5.613 -11.862 1.00 83.06 90 ILE A CA 1
ATOM 687 C C . ILE A 1 90 ? 29.919 -5.805 -12.983 1.00 83.06 90 ILE A C 1
ATOM 689 O O . ILE A 1 90 ? 31.078 -6.112 -12.715 1.00 83.06 90 ILE A O 1
ATOM 693 N N . LEU A 1 91 ? 29.462 -5.693 -14.227 1.00 83.94 91 LEU A N 1
ATOM 694 C CA . LEU A 1 91 ? 30.303 -5.812 -15.408 1.00 83.94 91 LEU A CA 1
ATOM 695 C C . LEU A 1 91 ? 30.551 -4.436 -16.015 1.00 83.94 91 LEU A C 1
ATOM 697 O O . LEU A 1 91 ? 29.605 -3.695 -16.299 1.00 83.94 91 LEU A O 1
ATOM 701 N N . ASP A 1 92 ? 31.824 -4.178 -16.288 1.00 83.25 92 ASP A N 1
ATOM 702 C CA . ASP A 1 92 ? 32.280 -3.076 -17.119 1.00 83.25 92 ASP A CA 1
ATOM 703 C C . ASP A 1 92 ? 32.827 -3.672 -18.417 1.00 83.25 92 ASP A C 1
ATOM 705 O O . ASP A 1 92 ? 33.817 -4.404 -18.421 1.00 83.25 92 ASP A O 1
ATOM 709 N N . VAL A 1 93 ? 32.133 -3.421 -19.526 1.00 85.06 93 VAL A N 1
ATOM 710 C CA . VAL A 1 93 ? 32.441 -4.025 -20.827 1.00 85.06 93 VAL A CA 1
ATOM 711 C C . VAL A 1 93 ? 32.793 -2.933 -21.822 1.00 85.06 93 VAL A C 1
ATOM 713 O O . VAL A 1 93 ? 32.032 -1.986 -22.014 1.00 85.06 93 VAL A O 1
ATOM 716 N N . SER A 1 94 ? 33.929 -3.078 -22.499 1.00 84.94 94 SER A N 1
ATOM 717 C CA . SER A 1 94 ? 34.331 -2.217 -23.608 1.00 84.94 94 SER A CA 1
ATOM 718 C C . SER A 1 94 ? 34.265 -2.993 -24.922 1.00 84.94 94 SER A C 1
ATOM 720 O O . SER A 1 94 ? 34.924 -4.011 -25.110 1.00 84.94 94 SER A O 1
ATOM 722 N N . CYS A 1 95 ? 33.444 -2.510 -25.851 1.00 83.19 95 CYS A N 1
ATOM 723 C CA . CYS A 1 95 ? 33.291 -3.100 -27.174 1.00 83.19 95 CYS A CA 1
ATOM 724 C C . CYS A 1 95 ? 33.822 -2.135 -28.230 1.00 83.19 95 CYS A C 1
ATOM 726 O O . CYS A 1 95 ? 33.426 -0.969 -28.269 1.00 83.19 95 CYS A O 1
ATOM 728 N N . GLN A 1 96 ? 34.679 -2.630 -29.120 1.00 85.25 96 GLN A N 1
ATOM 729 C CA . GLN A 1 96 ? 35.110 -1.899 -30.308 1.00 85.25 96 GLN A CA 1
ATOM 730 C C . GLN A 1 96 ? 34.296 -2.348 -31.517 1.00 85.25 96 GLN A C 1
ATOM 732 O O . GLN A 1 96 ? 34.117 -3.543 -31.742 1.00 85.25 96 GLN A O 1
ATOM 737 N N . PHE A 1 97 ? 33.798 -1.398 -32.304 1.00 84.25 97 PHE A N 1
ATOM 738 C CA . PHE A 1 97 ? 33.015 -1.692 -33.502 1.00 84.25 97 PHE A CA 1
ATOM 739 C C . PHE A 1 97 ? 33.386 -0.764 -34.659 1.00 84.25 97 PHE A C 1
ATOM 741 O O . PHE A 1 97 ? 33.770 0.389 -34.470 1.00 84.25 97 PHE A O 1
ATOM 748 N N . LYS A 1 98 ? 33.253 -1.285 -35.880 1.00 84.06 98 LYS A N 1
ATOM 749 C CA . LYS A 1 98 ? 33.405 -0.554 -37.141 1.00 84.06 98 LYS A CA 1
ATOM 750 C C . LYS A 1 98 ? 32.275 -0.966 -38.077 1.00 84.06 98 LYS A C 1
ATOM 752 O O . LYS A 1 98 ? 31.944 -2.146 -38.176 1.00 84.06 98 LYS A O 1
ATOM 757 N N . ILE A 1 99 ? 31.675 0.001 -38.765 1.00 82.06 99 ILE A N 1
ATOM 758 C CA . ILE A 1 99 ? 30.578 -0.271 -39.697 1.00 82.06 99 ILE A CA 1
ATOM 759 C C . ILE A 1 99 ? 31.143 -0.873 -40.984 1.00 82.06 99 ILE A C 1
ATOM 761 O O . ILE A 1 99 ? 32.049 -0.320 -41.605 1.00 82.06 99 ILE A O 1
ATOM 765 N N . GLN A 1 100 ? 30.578 -2.005 -41.399 1.00 83.19 100 GLN A N 1
ATOM 766 C CA . GLN A 1 100 ? 30.865 -2.599 -42.700 1.00 83.19 100 GLN A CA 1
ATOM 767 C C . GLN A 1 100 ? 30.122 -1.835 -43.802 1.00 83.19 100 GLN A C 1
ATOM 769 O O . GLN A 1 100 ? 28.904 -1.661 -43.726 1.00 83.19 100 GLN A O 1
ATOM 774 N N . LEU A 1 101 ? 30.845 -1.437 -44.854 1.00 81.00 101 LEU A N 1
ATOM 775 C CA . LEU A 1 101 ? 30.326 -0.648 -45.983 1.00 81.00 101 LEU A CA 1
ATOM 776 C C . LEU A 1 101 ? 29.084 -1.279 -46.629 1.00 81.00 101 LEU A C 1
ATOM 778 O O . LEU A 1 101 ? 28.089 -0.595 -46.853 1.00 81.00 101 LEU A O 1
ATOM 782 N N . HIS A 1 102 ? 29.104 -2.597 -46.846 1.00 82.00 102 HIS A N 1
ATOM 783 C CA . HIS A 1 102 ? 27.985 -3.341 -47.434 1.00 82.00 102 HIS A CA 1
ATOM 784 C C . HIS A 1 102 ? 26.688 -3.238 -46.606 1.00 82.00 102 HIS A C 1
ATOM 786 O O . HIS A 1 102 ? 25.586 -3.192 -47.147 1.00 82.00 102 HIS A O 1
ATOM 792 N N . SER A 1 103 ? 26.806 -3.150 -45.280 1.00 80.81 103 SER A N 1
ATOM 793 C CA . SER A 1 103 ? 25.666 -3.100 -44.354 1.00 80.81 103 SER A CA 1
ATOM 794 C C . SER A 1 103 ? 25.279 -1.669 -43.959 1.00 80.81 103 SER A C 1
ATOM 796 O O . SER A 1 103 ? 24.296 -1.469 -43.244 1.00 80.81 103 SER A O 1
ATOM 798 N N . MET A 1 104 ? 26.008 -0.659 -44.446 1.00 80.44 104 MET A N 1
ATOM 799 C CA . MET A 1 104 ? 25.853 0.743 -44.054 1.00 80.44 104 MET A CA 1
ATOM 800 C C . MET A 1 104 ? 24.441 1.271 -44.328 1.00 80.44 104 MET A C 1
ATOM 802 O O . MET A 1 104 ? 23.823 1.864 -43.450 1.00 80.44 104 MET A O 1
ATOM 806 N N . LYS A 1 105 ? 23.868 0.976 -45.501 1.00 80.88 105 LYS A N 1
ATOM 807 C CA . LYS A 1 105 ? 22.494 1.375 -45.854 1.00 80.88 105 LYS A CA 1
ATOM 808 C C . LYS A 1 105 ? 21.460 0.864 -44.843 1.00 80.88 105 LYS A C 1
ATOM 810 O O . LYS A 1 105 ? 20.513 1.577 -44.517 1.00 80.88 105 LYS A O 1
ATOM 815 N N . LYS A 1 106 ? 21.633 -0.366 -44.348 1.00 81.44 106 LYS A N 1
ATOM 816 C CA . LYS A 1 106 ? 20.741 -0.973 -43.350 1.00 81.44 106 LYS A CA 1
ATOM 817 C C . LYS A 1 106 ? 20.859 -0.246 -42.011 1.00 81.44 106 LYS A C 1
ATOM 819 O O . LYS A 1 106 ? 19.842 0.156 -41.457 1.00 81.44 106 LYS A O 1
ATOM 824 N N . VAL A 1 107 ? 22.091 0.000 -41.566 1.00 80.44 107 VAL A N 1
ATOM 825 C CA . VAL A 1 107 ? 22.383 0.744 -40.330 1.00 80.44 107 VAL A CA 1
ATOM 826 C C . VAL A 1 107 ? 21.800 2.160 -40.386 1.00 80.44 107 VAL A C 1
ATOM 828 O O . VAL A 1 107 ? 21.190 2.605 -39.422 1.00 80.44 107 VAL A O 1
ATOM 831 N N . ILE A 1 108 ? 21.895 2.846 -41.529 1.00 81.81 108 ILE A N 1
ATOM 832 C CA . ILE A 1 108 ? 21.307 4.183 -41.715 1.00 81.81 108 ILE A CA 1
ATOM 833 C C . ILE A 1 108 ? 19.790 4.169 -41.611 1.00 81.81 108 ILE A C 1
ATOM 835 O O . ILE A 1 108 ? 19.210 5.057 -40.994 1.00 81.81 108 ILE A O 1
ATOM 839 N N . LYS A 1 109 ? 19.127 3.178 -42.210 1.00 80.06 109 LYS A N 1
ATOM 840 C CA . LYS A 1 109 ? 17.667 3.071 -42.111 1.00 80.06 109 LYS A CA 1
ATOM 841 C C . LYS A 1 109 ? 17.200 2.844 -40.674 1.00 80.06 109 LYS A C 1
ATOM 843 O O . LYS A 1 109 ? 16.125 3.312 -40.321 1.00 80.06 109 LYS A O 1
ATOM 848 N N . GLU A 1 110 ? 17.988 2.131 -39.878 1.00 78.88 110 GLU A N 1
ATOM 849 C CA . GLU A 1 110 ? 17.637 1.773 -38.504 1.00 78.88 110 GLU A CA 1
ATOM 850 C C . GLU A 1 110 ? 17.975 2.882 -37.498 1.00 78.88 110 GLU A C 1
ATOM 852 O O . GLU A 1 110 ? 17.148 3.217 -36.653 1.00 78.88 110 GLU A O 1
ATOM 857 N N . PHE A 1 111 ? 19.153 3.499 -37.616 1.00 72.44 111 PHE A N 1
ATOM 858 C CA . PHE A 1 111 ? 19.675 4.439 -36.616 1.00 72.44 111 PHE A CA 1
ATOM 859 C C . PHE A 1 111 ? 19.747 5.891 -37.087 1.00 72.44 111 PHE A C 1
ATOM 861 O O . PHE A 1 111 ? 20.062 6.762 -36.282 1.00 72.44 111 PHE A O 1
ATOM 868 N N . LYS A 1 112 ? 19.400 6.168 -38.352 1.00 72.06 112 LYS A N 1
ATOM 869 C CA . LYS A 1 112 ? 19.405 7.485 -39.015 1.00 72.06 112 LYS A CA 1
ATOM 870 C C . LYS A 1 112 ? 20.792 8.116 -39.169 1.00 72.06 112 LYS A C 1
ATOM 872 O O . LYS A 1 112 ? 21.144 8.474 -40.287 1.00 72.06 112 LYS A O 1
ATOM 877 N N . ASP A 1 113 ? 21.569 8.238 -38.098 1.00 70.44 113 ASP A N 1
ATOM 878 C CA . ASP A 1 113 ? 22.915 8.816 -38.050 1.00 70.44 113 ASP A CA 1
ATOM 879 C C . ASP A 1 113 ? 23.786 8.158 -36.955 1.00 70.44 113 ASP A C 1
ATOM 881 O O . ASP A 1 113 ? 23.348 7.276 -36.209 1.00 70.44 113 ASP A O 1
ATOM 885 N N . PHE A 1 114 ? 25.062 8.553 -36.878 1.00 69.19 114 PHE A N 1
ATOM 886 C CA . PHE A 1 114 ? 26.000 8.013 -35.890 1.00 69.19 114 PHE A CA 1
ATOM 887 C C . PHE A 1 114 ? 25.603 8.342 -34.438 1.00 69.19 114 PHE A C 1
ATOM 889 O O . PHE A 1 114 ? 25.846 7.540 -33.535 1.00 69.19 114 PHE A O 1
ATOM 896 N N . GLU A 1 115 ? 24.950 9.481 -34.198 1.00 67.56 115 GLU A N 1
ATOM 897 C CA . GLU A 1 115 ? 24.463 9.872 -32.869 1.00 67.56 115 GLU A CA 1
ATOM 898 C C . GLU A 1 115 ? 23.268 9.016 -32.412 1.00 67.56 115 GLU A C 1
ATOM 900 O O . GLU A 1 115 ? 23.194 8.626 -31.244 1.00 67.56 115 GLU A O 1
ATOM 905 N N . GLY A 1 116 ? 22.378 8.624 -33.327 1.00 61.03 116 GLY A N 1
ATOM 906 C CA . GLY A 1 116 ? 21.303 7.666 -33.070 1.00 61.03 116 GLY A CA 1
ATOM 907 C C . GLY A 1 116 ? 21.832 6.291 -32.663 1.00 61.03 116 GLY A C 1
ATOM 908 O O . GLY A 1 116 ? 21.311 5.678 -31.730 1.00 61.03 116 GLY A O 1
ATOM 909 N N . LEU A 1 117 ? 22.936 5.849 -33.272 1.00 58.97 117 LEU A N 1
ATOM 910 C CA . LEU A 1 117 ? 23.612 4.602 -32.904 1.00 58.97 117 LEU A CA 1
ATOM 911 C C . LEU A 1 117 ? 24.231 4.665 -31.494 1.00 58.97 117 LEU A C 1
ATOM 913 O O . LEU A 1 117 ? 24.227 3.672 -30.769 1.00 58.97 117 LEU A O 1
ATOM 917 N N . LYS A 1 118 ? 24.703 5.836 -31.045 1.00 57.88 118 LYS A N 1
ATOM 918 C CA . LYS A 1 118 ? 25.221 6.026 -29.676 1.00 57.88 118 LYS A CA 1
ATOM 919 C C . LYS A 1 118 ? 24.138 5.978 -28.592 1.00 57.88 118 LYS A C 1
ATOM 921 O O . LYS A 1 118 ? 24.495 5.765 -27.434 1.00 57.88 118 LYS A O 1
ATOM 926 N N . ARG A 1 119 ? 22.865 6.205 -28.938 1.00 52.03 119 ARG A N 1
ATOM 927 C CA . ARG A 1 119 ? 21.729 6.345 -28.004 1.00 52.03 119 ARG A CA 1
ATOM 928 C C . ARG A 1 119 ? 20.964 5.049 -27.724 1.00 52.03 119 ARG A C 1
ATOM 930 O O . ARG A 1 119 ? 19.960 5.083 -27.012 1.00 52.03 119 ARG A O 1
ATOM 937 N N . VAL A 1 120 ? 21.406 3.908 -28.251 1.00 51.66 120 VAL A N 1
ATOM 938 C CA . VAL A 1 120 ? 20.719 2.623 -28.060 1.00 51.66 120 VAL A CA 1
ATOM 939 C C . VAL A 1 120 ? 20.961 2.089 -26.642 1.00 51.66 120 VAL A C 1
ATOM 941 O O . VAL A 1 120 ? 21.763 1.193 -26.419 1.00 51.66 120 VAL A O 1
ATOM 944 N N . ASN A 1 121 ? 20.210 2.625 -25.679 1.00 48.75 121 ASN A N 1
ATOM 945 C CA . ASN A 1 121 ? 20.026 2.059 -24.336 1.00 48.75 121 ASN A CA 1
ATOM 946 C C . ASN A 1 121 ? 18.934 0.973 -24.297 1.00 48.75 121 ASN A C 1
ATOM 948 O O . ASN A 1 121 ? 18.538 0.525 -23.225 1.00 48.75 121 ASN A O 1
ATOM 952 N N . ASN A 1 122 ? 18.433 0.539 -25.456 1.00 45.38 122 ASN A N 1
ATOM 953 C CA . ASN A 1 122 ? 17.311 -0.388 -25.557 1.00 45.38 122 ASN A CA 1
ATOM 954 C C . ASN A 1 122 ? 17.762 -1.737 -26.128 1.00 45.38 122 ASN A C 1
ATOM 956 O O . ASN A 1 122 ? 17.368 -2.149 -27.218 1.00 45.38 122 ASN A O 1
ATOM 960 N N . ILE A 1 123 ? 18.595 -2.449 -25.365 1.00 57.53 123 ILE A N 1
ATOM 961 C CA . ILE A 1 123 ? 18.727 -3.896 -25.546 1.00 57.53 123 ILE A CA 1
ATOM 962 C C . ILE A 1 123 ? 17.348 -4.472 -25.212 1.00 57.53 123 ILE A C 1
ATOM 964 O O . ILE A 1 123 ? 16.909 -4.388 -24.064 1.00 57.53 123 ILE A O 1
ATOM 968 N N . ARG A 1 124 ? 16.634 -5.012 -26.210 1.00 54.84 124 ARG A N 1
ATOM 969 C CA . ARG A 1 124 ? 15.386 -5.755 -25.981 1.00 54.84 124 ARG A CA 1
ATOM 970 C C . ARG A 1 124 ? 15.672 -6.848 -24.953 1.00 54.84 124 ARG A C 1
ATOM 972 O O . ARG A 1 124 ? 16.346 -7.828 -25.270 1.00 54.84 124 ARG A O 1
ATOM 979 N N . ARG A 1 125 ? 15.176 -6.677 -23.725 1.00 64.19 125 ARG A N 1
ATOM 980 C CA . ARG A 1 125 ? 15.287 -7.710 -22.696 1.00 64.19 125 ARG A CA 1
ATOM 981 C C . ARG A 1 125 ? 14.469 -8.917 -23.163 1.00 64.19 125 ARG A C 1
ATOM 983 O O . ARG A 1 125 ? 13.341 -8.744 -23.627 1.00 64.19 125 ARG A O 1
ATOM 990 N N . PRO A 1 126 ? 15.010 -10.142 -23.090 1.00 80.25 126 PRO A N 1
ATOM 991 C CA . PRO A 1 126 ? 14.240 -11.332 -23.413 1.00 80.25 126 PRO A CA 1
ATOM 992 C C . PRO A 1 126 ? 12.938 -11.360 -22.600 1.00 80.25 126 PRO A C 1
ATOM 994 O O . PRO A 1 126 ? 12.962 -11.188 -21.381 1.00 80.25 126 PRO A O 1
ATOM 997 N N . LYS A 1 127 ? 11.803 -11.625 -23.261 1.00 82.62 127 LYS A N 1
ATOM 998 C CA . LYS A 1 127 ? 10.473 -11.726 -22.628 1.00 82.62 127 LYS A CA 1
ATOM 999 C C . LYS A 1 127 ? 10.430 -12.529 -21.309 1.00 82.62 127 LYS A C 1
ATOM 1001 O O . LYS A 1 127 ? 9.756 -12.060 -20.390 1.00 82.62 127 LYS A O 1
ATOM 1006 N N . PRO A 1 128 ? 11.113 -13.688 -21.152 1.00 86.38 128 PRO A N 1
ATOM 1007 C CA . PRO A 1 128 ? 11.086 -14.420 -19.880 1.00 86.38 128 PRO A CA 1
ATOM 1008 C C . PRO A 1 128 ? 11.704 -13.630 -18.718 1.00 86.38 128 PRO A C 1
ATOM 1010 O O . PRO A 1 128 ? 11.199 -13.678 -17.599 1.00 86.38 128 PRO A O 1
ATOM 1013 N N . TYR A 1 129 ? 12.745 -12.841 -18.984 1.00 78.12 129 TYR A N 1
ATOM 1014 C CA . TYR A 1 129 ? 13.421 -12.036 -17.970 1.00 78.12 129 TYR A CA 1
ATOM 1015 C C . TYR A 1 129 ? 12.558 -10.851 -17.507 1.00 78.12 129 TYR A C 1
ATOM 1017 O O . TYR A 1 129 ? 12.457 -10.575 -16.314 1.00 78.12 129 TYR A O 1
ATOM 1025 N N . GLU A 1 130 ? 11.857 -10.185 -18.431 1.00 81.06 130 GLU A N 1
ATOM 1026 C CA . GLU A 1 130 ? 10.909 -9.117 -18.080 1.00 81.06 130 GLU A CA 1
ATOM 1027 C C . GLU A 1 130 ? 9.725 -9.621 -17.255 1.00 81.06 130 GLU A C 1
ATOM 1029 O O . GLU A 1 130 ? 9.200 -8.892 -16.412 1.00 81.06 130 GLU A O 1
ATOM 1034 N N . LYS A 1 131 ? 9.271 -10.851 -17.515 1.00 89.00 131 LYS A N 1
ATOM 1035 C CA . LYS A 1 131 ? 8.211 -11.479 -16.727 1.00 89.00 131 LYS A CA 1
ATOM 1036 C C . LYS A 1 131 ? 8.692 -11.739 -15.296 1.00 89.00 131 LYS A C 1
ATOM 1038 O O . LYS A 1 131 ? 8.036 -11.284 -14.366 1.00 89.00 131 LYS A O 1
ATOM 1043 N N . ALA A 1 132 ? 9.870 -12.343 -15.135 1.00 90.81 132 ALA A N 1
ATOM 1044 C CA . ALA A 1 132 ? 10.454 -12.619 -13.822 1.00 90.81 132 ALA A CA 1
ATOM 1045 C C . ALA A 1 132 ? 10.699 -11.345 -12.989 1.00 90.81 132 ALA A C 1
ATOM 1047 O O . ALA A 1 132 ? 10.432 -11.331 -11.789 1.00 90.81 132 ALA A O 1
ATOM 1048 N N . ILE A 1 133 ? 11.163 -10.250 -13.610 1.00 86.94 133 ILE A N 1
ATOM 1049 C CA . ILE A 1 133 ? 11.310 -8.961 -12.910 1.00 86.94 133 ILE A CA 1
ATOM 1050 C C . ILE A 1 133 ? 9.949 -8.429 -12.468 1.00 86.94 133 ILE A C 1
ATOM 1052 O O . ILE A 1 133 ? 9.799 -8.046 -11.312 1.00 86.94 133 ILE A O 1
ATOM 1056 N N . ARG A 1 134 ? 8.953 -8.416 -13.361 1.00 86.81 134 ARG A N 1
ATOM 1057 C CA . ARG A 1 134 ? 7.614 -7.914 -13.026 1.00 86.81 134 ARG A CA 1
ATOM 1058 C C . ARG A 1 134 ? 6.975 -8.702 -11.891 1.00 86.81 134 ARG A C 1
ATOM 1060 O O . ARG A 1 134 ? 6.402 -8.095 -11.000 1.00 86.81 134 ARG A O 1
ATOM 1067 N N . GLU A 1 135 ? 7.093 -10.025 -11.901 1.00 94.38 135 GLU A N 1
ATOM 1068 C CA . GLU A 1 135 ? 6.590 -10.874 -10.815 1.00 94.38 135 GLU A CA 1
ATOM 1069 C C . GLU A 1 135 ? 7.307 -10.586 -9.492 1.00 94.38 135 GLU A C 1
ATOM 1071 O O . GLU A 1 135 ? 6.660 -10.480 -8.454 1.00 94.38 135 GLU A O 1
ATOM 1076 N N . LYS A 1 136 ? 8.628 -10.377 -9.527 1.00 94.12 136 LYS A N 1
ATOM 1077 C CA . LYS A 1 136 ? 9.406 -10.030 -8.335 1.00 94.12 136 LYS A CA 1
ATOM 1078 C C . LYS A 1 136 ? 9.036 -8.666 -7.757 1.00 94.12 136 LYS A C 1
ATOM 1080 O O . LYS A 1 136 ? 8.956 -8.539 -6.538 1.00 94.12 136 LYS A O 1
ATOM 1085 N N . GLU A 1 137 ? 8.847 -7.656 -8.601 1.00 92.38 137 GLU A N 1
ATOM 1086 C CA . GLU A 1 137 ? 8.450 -6.326 -8.130 1.00 92.38 137 GLU A CA 1
ATOM 1087 C C . GLU A 1 137 ? 7.002 -6.326 -7.622 1.00 92.38 137 GLU A C 1
ATOM 1089 O O . GLU A 1 137 ? 6.764 -5.797 -6.543 1.00 92.38 137 GLU A O 1
ATOM 1094 N N . ARG A 1 138 ? 6.073 -7.046 -8.274 1.00 95.25 138 ARG A N 1
ATOM 1095 C CA . ARG A 1 138 ? 4.712 -7.254 -7.734 1.00 95.25 138 ARG A CA 1
ATOM 1096 C C . ARG A 1 138 ? 4.734 -7.909 -6.358 1.00 95.25 138 ARG A C 1
ATOM 1098 O O . ARG A 1 138 ? 4.142 -7.387 -5.428 1.00 95.25 138 ARG A O 1
ATOM 1105 N N . ALA A 1 139 ? 5.485 -8.999 -6.195 1.00 96.12 139 ALA A N 1
ATOM 1106 C CA . ALA A 1 139 ? 5.595 -9.669 -4.901 1.00 96.12 139 ALA A CA 1
ATOM 1107 C C . ALA A 1 139 ? 6.172 -8.743 -3.814 1.00 96.12 139 ALA A C 1
ATOM 1109 O O . ALA A 1 139 ? 5.797 -8.839 -2.648 1.00 96.12 139 ALA A O 1
ATOM 1110 N N . ARG A 1 140 ? 7.081 -7.827 -4.173 1.00 95.44 140 ARG A N 1
ATOM 1111 C CA . ARG A 1 140 ? 7.606 -6.815 -3.243 1.00 95.44 140 ARG A CA 1
ATOM 1112 C C . ARG A 1 140 ? 6.568 -5.763 -2.880 1.00 95.44 140 ARG A C 1
ATOM 1114 O O . ARG A 1 140 ? 6.493 -5.405 -1.707 1.00 95.44 140 ARG A O 1
ATOM 1121 N N . GLU A 1 141 ? 5.807 -5.283 -3.857 1.00 94.25 141 GLU A N 1
ATOM 1122 C CA . GLU A 1 141 ? 4.704 -4.344 -3.647 1.00 94.25 141 GLU A CA 1
ATOM 1123 C C . GLU A 1 141 ? 3.631 -4.966 -2.748 1.00 94.25 141 GLU A C 1
ATOM 1125 O O . GLU A 1 141 ? 3.282 -4.367 -1.736 1.00 94.25 141 GLU A O 1
ATOM 1130 N N . ASP A 1 142 ? 3.217 -6.206 -3.014 1.00 96.69 142 ASP A N 1
ATOM 1131 C CA . ASP A 1 142 ? 2.237 -6.932 -2.199 1.00 96.69 142 ASP A CA 1
ATOM 1132 C C . ASP A 1 142 ? 2.720 -7.103 -0.749 1.00 96.69 142 ASP A C 1
ATOM 1134 O O . ASP A 1 142 ? 1.983 -6.839 0.202 1.00 96.69 142 ASP A O 1
ATOM 1138 N N . ILE A 1 143 ? 3.992 -7.478 -0.550 1.00 95.50 143 ILE A N 1
ATOM 1139 C CA . ILE A 1 143 ? 4.593 -7.570 0.791 1.00 95.50 143 ILE A CA 1
ATOM 1140 C C . ILE A 1 143 ? 4.613 -6.199 1.479 1.00 95.50 143 ILE A C 1
ATOM 1142 O O . ILE A 1 143 ? 4.408 -6.118 2.693 1.00 95.50 143 ILE A O 1
ATOM 1146 N N . LEU A 1 144 ? 4.895 -5.123 0.742 1.00 95.62 144 LEU A N 1
ATOM 1147 C CA . LEU A 1 144 ? 4.927 -3.771 1.293 1.00 95.62 144 LEU A CA 1
ATOM 1148 C C . LEU A 1 144 ? 3.528 -3.317 1.720 1.00 95.62 144 LEU A C 1
ATOM 1150 O O . LEU A 1 144 ? 3.378 -2.810 2.831 1.00 95.62 144 LEU A O 1
ATOM 1154 N N . VAL A 1 145 ? 2.519 -3.552 0.882 1.00 97.19 145 VAL A N 1
ATOM 1155 C CA . VAL A 1 145 ? 1.114 -3.263 1.186 1.00 97.19 145 VAL A CA 1
ATOM 1156 C C . VAL A 1 145 ? 0.673 -4.053 2.417 1.00 97.19 145 VAL A C 1
ATOM 1158 O O . VAL A 1 145 ? 0.227 -3.454 3.393 1.00 97.19 145 VAL A O 1
ATOM 1161 N N . ALA A 1 146 ? 0.928 -5.364 2.464 1.00 95.88 146 ALA A N 1
ATOM 1162 C CA . ALA A 1 146 ? 0.584 -6.198 3.617 1.00 95.88 146 ALA A CA 1
ATOM 1163 C C . ALA A 1 146 ? 1.270 -5.730 4.918 1.00 95.88 146 ALA A C 1
ATOM 1165 O O . ALA A 1 146 ? 0.662 -5.733 5.993 1.00 95.88 146 ALA A O 1
ATOM 1166 N N . LYS A 1 147 ? 2.531 -5.276 4.843 1.00 96.56 147 LYS A N 1
ATOM 1167 C CA . LYS A 1 147 ? 3.242 -4.683 5.990 1.00 96.56 147 LYS A CA 1
ATOM 1168 C C . LYS A 1 147 ? 2.602 -3.382 6.473 1.00 96.56 147 LYS A C 1
ATOM 1170 O O . LYS A 1 147 ? 2.646 -3.119 7.671 1.00 96.56 147 LYS A O 1
ATOM 1175 N N . GLN A 1 148 ? 2.035 -2.581 5.574 1.00 94.50 148 GLN A N 1
ATOM 1176 C CA . GLN A 1 148 ? 1.350 -1.330 5.913 1.00 94.50 148 GLN A CA 1
ATOM 1177 C C . GLN A 1 148 ? -0.077 -1.555 6.427 1.00 94.50 148 GLN A C 1
ATOM 1179 O O . GLN A 1 148 ? -0.544 -0.805 7.284 1.00 94.50 148 GLN A O 1
ATOM 1184 N N . GLU A 1 149 ? -0.771 -2.581 5.941 1.00 96.44 149 GLU A N 1
ATOM 1185 C CA . GLU A 1 149 ? -2.134 -2.916 6.366 1.00 96.44 149 GLU A CA 1
ATOM 1186 C C . GLU A 1 149 ? -2.175 -3.575 7.745 1.00 96.44 149 GLU A C 1
ATOM 1188 O O . GLU A 1 149 ? -3.046 -3.254 8.554 1.00 96.44 149 GLU A O 1
ATOM 1193 N N . ARG A 1 150 ? -1.202 -4.436 8.060 1.00 96.50 150 ARG A N 1
ATOM 1194 C CA . ARG A 1 150 ? -1.130 -5.134 9.351 1.00 96.50 150 ARG A CA 1
ATOM 1195 C C . ARG A 1 150 ? -1.255 -4.212 10.581 1.00 96.50 150 ARG A C 1
ATOM 1197 O O . ARG A 1 150 ? -2.093 -4.508 11.430 1.00 96.50 150 ARG A O 1
ATOM 1204 N N . PRO A 1 151 ? -0.483 -3.116 10.733 1.00 96.94 151 PRO A N 1
ATOM 1205 C CA . PRO A 1 151 ? -0.628 -2.233 11.891 1.00 96.94 151 PRO A CA 1
ATOM 1206 C C . PRO A 1 151 ? -1.982 -1.518 11.917 1.00 96.94 151 PRO A C 1
ATOM 1208 O O . PRO A 1 151 ? -2.514 -1.298 12.998 1.00 96.94 151 PRO A O 1
ATOM 1211 N N . LYS A 1 152 ? -2.579 -1.203 10.758 1.00 95.75 152 LYS A N 1
ATOM 1212 C CA . LYS A 1 152 ? -3.922 -0.603 10.706 1.00 95.75 152 LYS A CA 1
ATOM 1213 C C . LYS A 1 152 ? -4.975 -1.560 11.257 1.00 95.75 152 LYS A C 1
ATOM 1215 O O . LYS A 1 152 ? -5.778 -1.149 12.084 1.00 95.75 152 LYS A O 1
ATOM 1220 N N . GLN A 1 153 ? -4.923 -2.830 10.855 1.00 96.88 153 GLN A N 1
ATOM 1221 C CA . GLN A 1 153 ? -5.833 -3.863 11.358 1.00 96.88 153 GLN A CA 1
ATOM 1222 C C . GLN A 1 153 ? -5.657 -4.099 12.864 1.00 96.88 153 GLN A C 1
ATOM 1224 O O . GLN A 1 153 ? -6.643 -4.271 13.575 1.00 96.88 153 GLN A O 1
ATOM 1229 N N . LEU A 1 154 ? -4.416 -4.067 13.364 1.00 98.00 154 LEU A N 1
ATOM 1230 C CA . LEU A 1 154 ? -4.146 -4.172 14.801 1.00 98.00 154 LEU A CA 1
ATOM 1231 C C . LEU A 1 154 ? -4.721 -2.982 15.576 1.00 98.00 154 LEU A C 1
ATOM 1233 O O . LEU A 1 154 ? -5.418 -3.191 16.562 1.00 98.00 154 LEU A O 1
ATOM 1237 N N . ILE A 1 155 ? -4.495 -1.752 15.104 1.00 96.81 155 ILE A N 1
ATOM 1238 C CA . ILE A 1 155 ? -5.057 -0.544 15.726 1.00 96.81 155 ILE A CA 1
ATOM 1239 C C . ILE A 1 155 ? -6.587 -0.595 15.707 1.00 96.81 155 ILE A C 1
ATOM 1241 O O . ILE A 1 155 ? -7.221 -0.296 16.713 1.00 96.81 155 ILE A O 1
ATOM 1245 N N . GLU A 1 156 ? -7.197 -1.001 14.593 1.00 97.31 156 GLU A N 1
ATOM 1246 C CA . GLU A 1 156 ? -8.651 -1.136 14.494 1.00 97.31 156 GLU A CA 1
ATOM 1247 C C . GLU A 1 156 ? -9.195 -2.175 15.488 1.00 97.31 156 GLU A C 1
ATOM 1249 O O . GLU A 1 156 ? -10.189 -1.919 16.171 1.00 97.31 156 GLU A O 1
ATOM 1254 N N . ALA A 1 157 ? -8.530 -3.327 15.613 1.00 97.94 157 ALA A N 1
ATOM 1255 C CA . ALA A 1 157 ? -8.900 -4.363 16.571 1.00 97.94 157 ALA A CA 1
ATOM 1256 C C . ALA A 1 157 ? -8.747 -3.888 18.028 1.00 97.94 157 ALA A C 1
ATOM 1258 O O . ALA A 1 157 ? -9.647 -4.107 18.842 1.00 97.94 157 ALA A O 1
ATOM 1259 N N . GLU A 1 158 ? -7.653 -3.196 18.357 1.00 98.06 158 GLU A N 1
ATOM 1260 C CA . GLU A 1 158 ? -7.430 -2.614 19.686 1.00 98.06 158 GLU A CA 1
ATOM 1261 C C . GLU A 1 158 ? -8.468 -1.544 20.029 1.00 98.06 158 GLU A C 1
ATOM 1263 O O . GLU A 1 158 ? -8.965 -1.505 21.155 1.00 98.06 158 GLU A O 1
ATOM 1268 N N . THR A 1 159 ? -8.821 -0.690 19.069 1.00 98.25 159 THR A N 1
ATOM 1269 C CA . THR A 1 159 ? -9.858 0.329 19.250 1.00 98.25 159 THR A CA 1
ATOM 1270 C C . THR A 1 159 ? -11.209 -0.324 19.529 1.00 98.25 159 THR A C 1
ATOM 1272 O O . THR A 1 159 ? -11.822 -0.006 20.546 1.00 98.25 159 THR A O 1
ATOM 1275 N N . LYS A 1 160 ? -11.627 -1.316 18.729 1.00 98.31 160 LYS A N 1
ATOM 1276 C CA . LYS A 1 160 ? -12.879 -2.062 18.963 1.00 98.31 160 LYS A CA 1
ATOM 1277 C C . LYS A 1 160 ? -12.899 -2.751 20.327 1.00 98.31 160 LYS A C 1
ATOM 1279 O O . LYS A 1 160 ? -13.919 -2.738 21.014 1.00 98.31 160 LYS A O 1
ATOM 1284 N N . MET A 1 161 ? -11.773 -3.329 20.747 1.00 98.44 161 MET A N 1
ATOM 1285 C CA . MET A 1 161 ? -11.640 -3.919 22.080 1.00 98.44 161 MET A CA 1
ATOM 1286 C C . MET A 1 161 ? -11.823 -2.862 23.178 1.00 98.44 161 MET A C 1
ATOM 1288 O O . MET A 1 161 ? -12.594 -3.080 24.113 1.00 98.44 161 MET A O 1
ATOM 1292 N N . LYS A 1 162 ? -11.143 -1.713 23.076 1.00 97.88 162 LYS A N 1
ATOM 1293 C CA . LYS A 1 162 ? -11.250 -0.618 24.057 1.00 97.88 162 LYS A CA 1
ATOM 1294 C C . LYS A 1 162 ? -12.667 -0.052 24.126 1.00 97.88 162 LYS A C 1
ATOM 1296 O O . LYS A 1 162 ? -13.172 0.170 25.225 1.00 97.88 162 LYS A O 1
ATOM 1301 N N . GLU A 1 163 ? -13.320 0.127 22.982 1.00 97.50 163 GLU A N 1
ATOM 1302 C CA . GLU A 1 163 ? -14.717 0.556 22.895 1.00 97.50 163 GLU A CA 1
ATOM 1303 C C . GLU A 1 163 ? -15.652 -0.444 23.584 1.00 97.50 163 GLU A C 1
ATOM 1305 O O . GLU A 1 163 ? -16.460 -0.051 24.427 1.00 97.50 163 GLU A O 1
ATOM 1310 N N . ALA A 1 164 ? -15.498 -1.743 23.312 1.00 98.25 164 ALA A N 1
ATOM 1311 C CA . ALA A 1 164 ? -16.302 -2.786 23.946 1.00 98.25 164 ALA A CA 1
ATOM 1312 C C . ALA A 1 164 ? -16.114 -2.822 25.474 1.00 98.25 164 ALA A C 1
ATOM 1314 O O . ALA A 1 164 ? -17.088 -2.948 26.220 1.00 98.25 164 ALA A O 1
ATOM 1315 N N . ILE A 1 165 ? -14.878 -2.655 25.956 1.00 98.44 165 ILE A N 1
ATOM 1316 C CA . ILE A 1 165 ? -14.577 -2.572 27.393 1.00 98.44 165 ILE A CA 1
ATOM 1317 C C . ILE A 1 165 ? -15.235 -1.336 28.014 1.00 98.44 165 ILE A C 1
ATOM 1319 O O . ILE A 1 165 ? -15.853 -1.439 29.076 1.00 98.44 165 ILE A O 1
ATOM 1323 N N . ALA A 1 166 ? -15.150 -0.178 27.357 1.00 98.19 166 ALA A N 1
ATOM 1324 C CA . ALA A 1 166 ? -15.774 1.049 27.840 1.00 98.19 166 ALA A CA 1
ATOM 1325 C C . ALA A 1 166 ? -17.300 0.900 27.944 1.00 98.19 166 ALA A C 1
ATOM 1327 O O . ALA A 1 166 ? -17.882 1.214 28.984 1.00 98.19 166 ALA A O 1
ATOM 1328 N N . VAL A 1 167 ? -17.943 0.347 26.911 1.00 98.19 167 VAL A N 1
ATOM 1329 C CA . VAL A 1 167 ? -19.388 0.069 26.904 1.00 98.19 167 VAL A CA 1
ATOM 1330 C C . VAL A 1 167 ? -19.773 -0.909 28.019 1.00 98.19 167 VAL A C 1
ATOM 1332 O O . VAL A 1 167 ? -20.766 -0.683 28.718 1.00 98.19 167 VAL A O 1
ATOM 1335 N N . SER A 1 168 ? -18.981 -1.962 28.232 1.00 98.25 168 SER A N 1
ATOM 1336 C CA . SER A 1 168 ? -19.193 -2.929 29.317 1.00 98.25 168 SER A CA 1
ATOM 1337 C C . SER A 1 168 ? -19.140 -2.258 30.694 1.00 98.25 168 SER A C 1
ATOM 1339 O O . SER A 1 168 ? -20.077 -2.387 31.486 1.00 98.25 168 SER A O 1
ATOM 1341 N N . ASN A 1 169 ? -18.108 -1.449 30.951 1.00 98.50 169 ASN A N 1
ATOM 1342 C CA . ASN A 1 169 ? -17.946 -0.730 32.216 1.00 98.50 169 ASN A CA 1
ATOM 1343 C C . ASN A 1 169 ? -19.094 0.256 32.470 1.00 98.50 169 ASN A C 1
ATOM 1345 O O . ASN A 1 169 ? -19.658 0.272 33.562 1.00 98.50 169 ASN A O 1
ATOM 1349 N N . ILE A 1 170 ? -19.503 1.025 31.454 1.00 98.25 170 ILE A N 1
ATOM 1350 C CA . ILE A 1 170 ? -20.660 1.930 31.549 1.00 98.25 170 ILE A CA 1
ATOM 1351 C C . ILE A 1 170 ? -21.929 1.144 31.894 1.00 98.25 170 ILE A C 1
ATOM 1353 O O . ILE A 1 170 ? -22.727 1.577 32.725 1.00 98.25 170 ILE A O 1
ATOM 1357 N N . THR A 1 171 ? -22.119 -0.023 31.278 1.00 98.25 171 THR A N 1
ATOM 1358 C CA . THR A 1 171 ? -23.294 -0.871 31.513 1.00 98.25 171 THR A CA 1
ATOM 1359 C C . THR A 1 171 ? -23.314 -1.413 32.941 1.00 98.25 171 THR A C 1
ATOM 1361 O O . THR A 1 171 ? -24.353 -1.342 33.603 1.00 98.25 171 THR A O 1
ATOM 1364 N N . LEU A 1 172 ? -22.171 -1.885 33.444 1.00 98.62 172 LEU A N 1
ATOM 1365 C CA . LEU A 1 172 ? -22.025 -2.348 34.824 1.00 98.62 172 LEU A CA 1
ATOM 1366 C C . LEU A 1 172 ? -22.278 -1.227 35.834 1.00 98.62 172 LEU A C 1
ATOM 1368 O O . LEU A 1 172 ? -23.059 -1.414 36.767 1.00 98.62 172 LEU A O 1
ATOM 1372 N N . GLU A 1 173 ? -21.688 -0.050 35.636 1.00 98.25 173 GLU A N 1
ATOM 1373 C CA . GLU A 1 173 ? -21.885 1.092 36.535 1.00 98.25 173 GLU A CA 1
ATOM 1374 C C . GLU A 1 173 ? -23.329 1.601 36.505 1.00 98.25 173 GLU A C 1
ATOM 1376 O O . GLU A 1 173 ? -23.924 1.886 37.548 1.00 98.25 173 GLU A O 1
ATOM 1381 N N . LYS A 1 174 ? -23.964 1.611 35.329 1.00 98.56 174 LYS A N 1
ATOM 1382 C CA . LYS A 1 174 ? -25.388 1.938 35.195 1.00 98.56 174 LYS A CA 1
ATOM 1383 C C . LYS A 1 174 ? -26.269 0.928 35.929 1.00 98.56 174 LYS A C 1
ATOM 1385 O O . LYS A 1 174 ? -27.217 1.333 36.604 1.00 98.56 174 LYS A O 1
ATOM 1390 N N . ALA A 1 175 ? -25.967 -0.367 35.828 1.00 98.44 175 ALA A N 1
ATOM 1391 C CA . ALA A 1 175 ? -26.686 -1.415 36.548 1.00 98.44 175 ALA A CA 1
ATOM 1392 C C . ALA A 1 175 ? -26.505 -1.289 38.071 1.00 98.44 175 ALA A C 1
ATOM 1394 O O . ALA A 1 175 ? -27.493 -1.316 38.805 1.00 98.44 175 ALA A O 1
ATOM 1395 N N . ARG A 1 176 ? -25.273 -1.059 38.546 1.00 98.25 176 ARG A N 1
ATOM 1396 C CA . ARG A 1 176 ? -24.958 -0.830 39.968 1.00 98.25 176 ARG A CA 1
ATOM 1397 C C . ARG A 1 176 ? -25.667 0.396 40.527 1.00 98.25 176 ARG A C 1
ATOM 1399 O O . ARG A 1 176 ? -26.269 0.322 41.597 1.00 98.25 176 ARG A O 1
ATOM 1406 N N . SER A 1 177 ? -25.638 1.505 39.793 1.00 98.38 177 SER A N 1
ATOM 1407 C CA . SER A 1 177 ? -26.311 2.744 40.181 1.00 98.38 177 SER A CA 1
ATOM 1408 C C . SER A 1 177 ? -27.824 2.543 40.294 1.00 98.38 177 SER A C 1
ATOM 1410 O O . SER A 1 177 ? -28.415 2.849 41.331 1.00 98.38 177 SER A O 1
ATOM 1412 N N . ARG A 1 178 ? -28.450 1.913 39.288 1.00 98.25 178 ARG A N 1
ATOM 1413 C CA . ARG A 1 178 ? -29.882 1.567 39.319 1.00 98.25 178 ARG A CA 1
ATOM 1414 C C . ARG A 1 178 ? -30.236 0.660 40.495 1.00 98.25 178 ARG A C 1
ATOM 1416 O O . ARG A 1 178 ? -31.213 0.927 41.189 1.00 98.25 178 ARG A O 1
ATOM 1423 N N . ALA A 1 179 ? -29.434 -0.374 40.747 1.00 98.31 179 ALA A N 1
ATOM 1424 C CA . ALA A 1 179 ? -29.638 -1.273 41.879 1.00 98.31 179 ALA A CA 1
ATOM 1425 C C . ALA A 1 179 ? -29.536 -0.528 43.221 1.00 98.31 179 ALA A C 1
ATOM 1427 O O . ALA A 1 179 ? -30.385 -0.710 44.092 1.00 98.31 179 ALA A O 1
ATOM 1428 N N . ARG A 1 180 ? -28.549 0.366 43.374 1.00 98.44 180 ARG A N 1
ATOM 1429 C CA . ARG A 1 180 ? -28.375 1.192 44.578 1.00 98.44 180 ARG A CA 1
ATOM 1430 C C . ARG A 1 180 ? -29.561 2.126 44.808 1.00 98.44 180 ARG A C 1
ATOM 1432 O O . ARG A 1 180 ? -30.039 2.201 45.937 1.00 98.44 180 ARG A O 1
ATOM 1439 N N . ILE A 1 181 ? -30.040 2.806 43.764 1.00 98.38 181 ILE A N 1
ATOM 1440 C CA . ILE A 1 181 ? -31.220 3.680 43.843 1.00 98.38 181 ILE A CA 1
ATOM 1441 C C . ILE A 1 181 ? -32.441 2.865 44.261 1.00 98.38 181 ILE A C 1
ATOM 1443 O O . ILE A 1 181 ? -33.126 3.249 45.203 1.00 98.38 181 ILE A O 1
ATOM 1447 N N . LYS A 1 182 ? -32.680 1.709 43.630 1.00 98.31 182 LYS A N 1
ATOM 1448 C CA . LYS A 1 182 ? -33.850 0.883 43.947 1.00 98.31 182 LYS A CA 1
ATOM 1449 C C . LYS A 1 182 ? -33.799 0.326 45.368 1.00 98.31 182 LYS A C 1
ATOM 1451 O O . LYS A 1 182 ? -34.816 0.337 46.051 1.00 98.31 182 LYS A O 1
ATOM 1456 N N . LYS A 1 183 ? -32.619 -0.098 45.834 1.00 98.56 183 LYS A N 1
ATOM 1457 C CA . LYS A 1 183 ? -32.412 -0.520 47.224 1.00 98.56 183 LYS A CA 1
ATOM 1458 C C . LYS A 1 183 ? -32.703 0.625 48.195 1.00 98.56 183 LYS A C 1
ATOM 1460 O O . LYS A 1 183 ? -33.444 0.427 49.145 1.00 98.56 183 LYS A O 1
ATOM 1465 N N . LYS A 1 184 ? -32.168 1.823 47.936 1.00 98.50 184 LYS A N 1
ATOM 1466 C CA . LYS A 1 184 ? -32.405 3.002 48.782 1.00 98.50 184 LYS A CA 1
ATOM 1467 C C . LYS A 1 184 ? -33.866 3.432 48.798 1.00 98.50 184 LYS A C 1
ATOM 1469 O O . LYS A 1 184 ? -34.370 3.788 49.854 1.00 98.50 184 LYS A O 1
ATOM 1474 N N . GLN A 1 185 ? -34.535 3.360 47.653 1.00 98.25 185 GLN A N 1
ATOM 1475 C CA . GLN A 1 185 ? -35.964 3.613 47.550 1.00 98.25 185 GLN A CA 1
ATOM 1476 C C . GLN A 1 185 ? -36.758 2.607 48.396 1.00 98.25 185 GLN A C 1
ATOM 1478 O O . GLN A 1 185 ? -37.562 3.024 49.217 1.00 98.25 185 GLN A O 1
ATOM 1483 N N . ALA A 1 186 ? -36.478 1.306 48.266 1.00 97.94 186 ALA A N 1
ATOM 1484 C CA . ALA A 1 186 ? -37.149 0.272 49.055 1.00 97.94 186 ALA A CA 1
ATOM 1485 C C . ALA A 1 186 ? -36.877 0.405 50.567 1.00 97.94 186 ALA A C 1
ATOM 1487 O O . ALA A 1 186 ? -37.785 0.224 51.370 1.00 97.94 186 ALA A O 1
ATOM 1488 N N . GLU A 1 187 ? -35.647 0.757 50.966 1.00 97.94 187 GLU A N 1
ATOM 1489 C CA . GLU A 1 187 ? -35.299 1.046 52.366 1.00 97.94 187 GLU A CA 1
ATOM 1490 C C . GLU A 1 187 ? -36.088 2.244 52.916 1.00 97.94 187 GLU A C 1
ATOM 1492 O O . GLU A 1 187 ? -36.588 2.176 54.036 1.00 97.94 187 GLU A O 1
ATOM 1497 N N . ALA A 1 188 ? -36.209 3.324 52.136 1.00 97.81 188 ALA A N 1
ATOM 1498 C CA . ALA A 1 188 ? -36.943 4.526 52.528 1.00 97.81 188 ALA A CA 1
ATOM 1499 C C . ALA A 1 188 ? -38.463 4.298 52.580 1.00 97.81 188 ALA A C 1
ATOM 1501 O O . ALA A 1 188 ? -39.129 4.799 53.480 1.00 97.81 188 ALA A O 1
ATOM 1502 N N . GLU A 1 189 ? -39.017 3.524 51.644 1.00 96.81 189 GLU A N 1
ATOM 1503 C CA . GLU A 1 189 ? -40.429 3.126 51.656 1.00 96.81 189 GLU A CA 1
ATOM 1504 C C . GLU A 1 189 ? -40.732 2.242 52.875 1.00 96.81 189 GLU A C 1
ATOM 1506 O O . GLU A 1 189 ? -41.692 2.495 53.600 1.00 96.81 189 GLU A O 1
ATOM 1511 N N . ALA A 1 190 ? -39.878 1.253 53.162 1.00 97.12 190 ALA A N 1
ATOM 1512 C CA . ALA A 1 190 ? -40.031 0.397 54.334 1.00 97.12 190 ALA A CA 1
ATOM 1513 C C . ALA A 1 190 ? -39.935 1.187 55.649 1.00 97.12 190 ALA A C 1
ATOM 1515 O O . ALA A 1 190 ? -40.752 0.982 56.546 1.00 97.12 190 ALA A O 1
ATOM 1516 N N . SER A 1 191 ? -38.971 2.109 55.770 1.00 96.06 191 SER A N 1
ATOM 1517 C CA . SER A 1 191 ? -38.849 2.943 56.970 1.00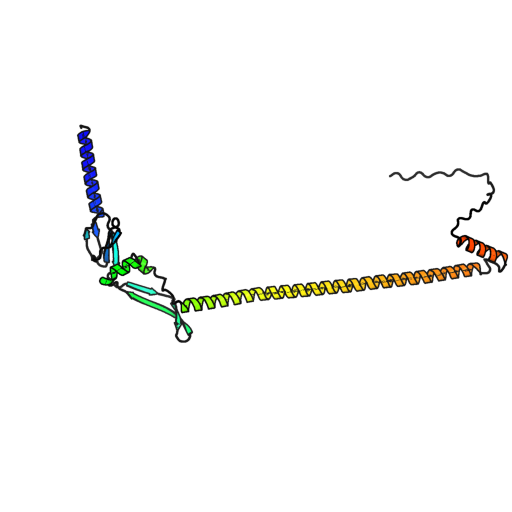 96.06 191 SER A CA 1
ATOM 1518 C C . SER A 1 191 ? -40.033 3.895 57.130 1.00 96.06 191 SER A C 1
ATOM 1520 O O . SER A 1 191 ? -40.529 4.042 58.245 1.00 96.06 191 SER A O 1
ATOM 1522 N N . ALA A 1 192 ? -40.537 4.484 56.042 1.00 96.38 192 ALA A N 1
ATOM 1523 C CA . ALA A 1 192 ? -41.731 5.323 56.069 1.00 96.38 192 ALA A CA 1
ATOM 1524 C C . ALA A 1 192 ? -42.963 4.547 56.559 1.00 96.38 192 ALA A C 1
ATOM 1526 O O . ALA A 1 192 ? -43.690 5.048 57.414 1.00 96.38 192 ALA A O 1
ATOM 1527 N N . ILE A 1 193 ? -43.154 3.308 56.090 1.00 95.88 193 ILE A N 1
ATOM 1528 C CA . ILE A 1 193 ? -44.244 2.429 56.538 1.00 95.88 193 ILE A CA 1
ATOM 1529 C C . ILE A 1 193 ? -44.119 2.115 58.036 1.00 95.88 193 ILE A C 1
ATOM 1531 O O . ILE A 1 193 ? -45.100 2.213 58.770 1.00 95.88 193 ILE A O 1
ATOM 1535 N N . ILE A 1 194 ? -42.918 1.770 58.515 1.00 95.31 194 ILE A N 1
ATOM 1536 C CA . ILE A 1 194 ? -42.687 1.489 59.943 1.00 95.31 194 ILE A CA 1
ATOM 1537 C C . ILE A 1 194 ? -42.997 2.724 60.794 1.00 95.31 194 ILE A C 1
ATOM 1539 O O . ILE A 1 194 ? -43.697 2.611 61.797 1.00 95.31 194 ILE A O 1
ATOM 1543 N N . ILE A 1 195 ? -42.513 3.899 60.383 1.00 96.50 195 ILE A N 1
ATOM 1544 C CA . ILE A 1 195 ? -42.766 5.163 61.084 1.00 96.50 195 ILE A CA 1
ATOM 1545 C C . ILE A 1 195 ? -44.264 5.477 61.098 1.00 96.50 195 ILE A C 1
ATOM 1547 O O . ILE A 1 195 ? -44.783 5.875 62.137 1.00 96.50 195 ILE A O 1
ATOM 1551 N N . GLN A 1 196 ? -44.965 5.273 59.980 1.00 93.75 196 GLN A N 1
ATOM 1552 C CA . GLN A 1 196 ? -46.410 5.474 59.904 1.00 93.75 196 GLN A CA 1
ATOM 1553 C C . GLN A 1 196 ? -47.139 4.604 60.936 1.00 93.75 196 GLN A C 1
ATOM 1555 O O . GLN A 1 196 ? -47.876 5.137 61.763 1.00 93.75 196 GLN A O 1
ATOM 1560 N N . TYR A 1 197 ? -46.880 3.293 60.955 1.00 94.62 197 TYR A N 1
ATOM 1561 C CA . TYR A 1 197 ? -47.510 2.389 61.922 1.00 94.62 197 TYR A CA 1
ATOM 1562 C C . TYR A 1 197 ? -47.130 2.706 63.374 1.00 94.62 197 TYR A C 1
ATOM 1564 O O . TYR A 1 197 ? -47.979 2.621 64.259 1.00 94.62 197 TYR A O 1
ATOM 1572 N N . GLN A 1 198 ? -45.883 3.105 63.641 1.00 94.81 198 GLN A N 1
ATOM 1573 C CA . GLN A 1 198 ? -45.464 3.546 64.976 1.00 94.81 198 GLN A CA 1
ATOM 1574 C C . GLN A 1 198 ? -46.232 4.791 65.424 1.00 94.81 198 GLN A C 1
ATOM 1576 O O . GLN A 1 198 ? -46.722 4.832 66.548 1.00 94.81 198 GLN A O 1
ATOM 1581 N N . LYS A 1 199 ? -46.391 5.786 64.544 1.00 91.94 199 LYS A N 1
ATOM 1582 C CA . LYS A 1 199 ? -47.143 7.009 64.852 1.00 91.94 199 LYS A CA 1
ATOM 1583 C C . LYS A 1 199 ? -48.631 6.748 65.047 1.00 91.94 199 LYS A C 1
ATOM 1585 O O . LYS A 1 199 ? -49.237 7.350 65.929 1.00 91.94 199 LYS A O 1
ATOM 1590 N N . GLU A 1 200 ? -49.211 5.829 64.282 1.00 84.88 200 GLU A N 1
ATOM 1591 C CA . GLU A 1 200 ? -50.584 5.373 64.499 1.00 84.88 200 GLU A CA 1
ATOM 1592 C C . GLU A 1 200 ? -50.736 4.678 65.862 1.00 84.88 200 GLU A C 1
ATOM 1594 O O . GLU A 1 200 ? -51.673 4.984 66.599 1.00 84.88 200 GLU A O 1
ATOM 1599 N N . ALA A 1 201 ? -49.797 3.805 66.240 1.00 87.06 201 ALA A N 1
ATOM 1600 C CA . ALA A 1 201 ? -49.803 3.139 67.542 1.00 87.06 201 ALA A CA 1
ATOM 1601 C C . ALA A 1 201 ? -49.629 4.125 68.713 1.00 87.06 201 ALA A C 1
ATOM 1603 O O . ALA A 1 201 ? -50.386 4.050 69.677 1.00 87.06 201 ALA A O 1
ATOM 1604 N N . GLU A 1 202 ? -48.697 5.081 68.614 1.00 86.19 202 GLU A N 1
ATOM 1605 C CA . GLU A 1 202 ? -48.526 6.172 69.590 1.00 86.19 202 GLU A CA 1
ATOM 1606 C C . GLU A 1 202 ? -49.808 7.008 69.716 1.00 86.19 202 GLU A C 1
ATOM 1608 O O . GLU A 1 202 ? -50.270 7.293 70.820 1.00 86.19 202 GLU A O 1
ATOM 1613 N N . SER A 1 203 ? -50.427 7.367 68.585 1.00 80.00 203 SER A N 1
ATOM 1614 C CA . SER A 1 203 ? -51.693 8.104 68.573 1.00 80.00 203 SER A CA 1
ATOM 1615 C C . SER A 1 203 ? -52.810 7.328 69.274 1.00 80.00 203 SER A C 1
ATOM 1617 O O . SER A 1 203 ? -53.543 7.921 70.065 1.00 80.00 203 SER A O 1
ATOM 1619 N N . LEU A 1 204 ? -52.930 6.019 69.036 1.00 78.06 204 LEU A N 1
ATOM 1620 C CA . LEU A 1 204 ? -53.913 5.162 69.707 1.00 78.06 204 LEU A CA 1
ATOM 1621 C C . LEU A 1 204 ? -53.619 4.999 71.202 1.00 78.06 204 LEU A C 1
ATOM 1623 O O . LEU A 1 204 ? -54.544 5.047 72.010 1.00 78.06 204 LEU A O 1
ATOM 1627 N N . GLN A 1 205 ? -52.350 4.849 71.588 1.00 79.75 205 GLN A N 1
ATOM 1628 C CA . GLN A 1 205 ? -51.952 4.776 72.992 1.00 79.75 205 GLN A CA 1
ATOM 1629 C C . GLN A 1 205 ? -52.328 6.060 73.737 1.00 79.75 205 GLN A C 1
ATOM 1631 O O . GLN A 1 205 ? -52.895 5.983 74.825 1.00 79.75 205 GLN A O 1
ATOM 1636 N N . ASN A 1 206 ? -52.087 7.231 73.141 1.00 75.50 206 ASN A N 1
ATOM 1637 C CA . ASN A 1 206 ? -52.481 8.518 73.720 1.00 75.50 206 ASN A CA 1
ATOM 1638 C C . ASN A 1 206 ? -54.002 8.627 73.915 1.00 75.50 206 ASN A C 1
ATOM 1640 O O . ASN A 1 206 ? -54.451 9.152 74.928 1.00 75.50 206 ASN A O 1
ATOM 1644 N N . VAL A 1 207 ? -54.801 8.084 72.989 1.00 71.31 207 VAL A N 1
ATOM 1645 C CA . VAL A 1 207 ? -56.269 8.031 73.121 1.00 71.31 207 VAL A CA 1
ATOM 1646 C C . VAL A 1 207 ? -56.714 7.113 74.273 1.00 71.31 207 VAL A C 1
ATOM 1648 O O . VAL A 1 207 ? -57.692 7.428 74.949 1.00 71.31 207 VAL A O 1
ATOM 1651 N N . LEU A 1 208 ? -56.001 6.004 74.508 1.00 67.50 208 LEU A N 1
ATOM 1652 C CA . LEU A 1 208 ? -56.300 4.999 75.544 1.00 67.50 208 LEU A CA 1
ATOM 1653 C C . LEU A 1 208 ? -55.728 5.330 76.937 1.00 67.50 208 LEU A C 1
ATOM 1655 O O . LEU A 1 208 ? -56.087 4.683 77.922 1.00 67.50 208 LEU A O 1
ATOM 1659 N N . SER A 1 209 ? -54.810 6.292 77.026 1.00 63.94 209 SER A N 1
ATOM 1660 C CA . SER A 1 209 ? -54.163 6.698 78.278 1.00 63.94 209 SER A CA 1
ATOM 1661 C C . SER A 1 209 ? -55.130 7.497 79.162 1.00 63.94 209 SER A C 1
ATOM 1663 O O . SER A 1 209 ? -56.054 8.135 78.665 1.00 63.94 209 SER A O 1
ATOM 1665 N N . SER A 1 210 ? -54.901 7.502 80.479 1.00 55.44 210 SER A N 1
ATOM 1666 C CA . SER A 1 210 ? -55.775 8.089 81.518 1.00 55.44 210 SER A CA 1
ATOM 1667 C C . SER A 1 210 ? -56.040 9.605 81.418 1.00 55.44 210 SER A C 1
ATOM 1669 O O . SER A 1 210 ? -56.776 10.147 82.235 1.00 55.44 210 SER A O 1
ATOM 1671 N N . GLU A 1 211 ? -55.450 10.293 80.439 1.00 55.41 211 GLU A N 1
ATOM 1672 C CA . GLU A 1 211 ? -55.678 11.716 80.132 1.00 55.41 211 GLU A CA 1
ATOM 1673 C C . GLU A 1 211 ? -56.599 11.940 78.912 1.00 55.41 211 GLU A C 1
ATOM 1675 O O . GLU A 1 211 ? -56.969 13.076 78.626 1.00 55.41 211 GLU A O 1
ATOM 1680 N N . GLY A 1 212 ? -56.977 10.879 78.189 1.00 59.44 212 GLY A N 1
ATOM 1681 C CA . GLY A 1 212 ? -57.821 10.938 76.992 1.00 59.44 212 GLY A CA 1
ATOM 1682 C C . GLY A 1 212 ? -59.248 10.445 77.243 1.00 59.44 212 GLY A C 1
ATOM 1683 O O . GLY A 1 212 ? -60.037 11.065 77.958 1.00 59.44 212 GLY A O 1
ATOM 1684 N N . LEU A 1 213 ? -59.608 9.314 76.632 1.00 55.69 213 LEU A N 1
ATOM 1685 C CA . LEU A 1 213 ? -60.912 8.686 76.825 1.00 55.69 213 LEU A CA 1
ATOM 1686 C C . LEU A 1 213 ? -60.876 7.852 78.109 1.00 55.69 213 LEU A C 1
ATOM 1688 O O . LEU A 1 213 ? -60.478 6.691 78.090 1.00 55.69 213 LEU A O 1
ATOM 1692 N N . ASN A 1 214 ? -61.301 8.429 79.233 1.00 53.03 214 ASN A N 1
ATOM 1693 C CA . ASN A 1 214 ? -61.528 7.704 80.487 1.00 53.03 214 ASN A CA 1
ATOM 1694 C C . ASN A 1 214 ? -62.595 6.614 80.289 1.00 53.03 214 ASN A C 1
ATOM 1696 O O . ASN A 1 214 ? -63.747 6.896 80.585 1.00 53.03 214 ASN A O 1
ATOM 1700 N N . TYR A 1 215 ? -62.244 5.441 79.736 1.00 54.53 215 TYR A N 1
ATOM 1701 C CA . TYR A 1 215 ? -62.992 4.168 79.606 1.00 54.53 215 TYR A CA 1
ATOM 1702 C C . TYR A 1 215 ? -64.538 4.230 79.601 1.00 54.53 215 TYR A C 1
ATOM 1704 O O . TYR A 1 215 ? -65.216 3.323 80.078 1.00 54.53 215 TYR A O 1
ATOM 1712 N N . THR A 1 216 ? -65.120 5.295 79.060 1.00 65.75 216 THR A N 1
ATOM 1713 C CA . THR A 1 216 ? -66.552 5.585 79.102 1.00 65.75 216 THR A CA 1
ATOM 1714 C C . THR A 1 216 ? -67.118 5.273 77.732 1.00 65.75 216 THR A C 1
ATOM 1716 O O . THR A 1 216 ? -66.555 5.660 76.704 1.00 65.75 216 THR A O 1
ATOM 1719 N N . ASN A 1 217 ? -68.246 4.561 77.709 1.00 63.91 217 ASN A N 1
ATOM 1720 C CA . ASN A 1 217 ? -68.891 4.128 76.468 1.00 63.91 217 ASN A CA 1
ATOM 1721 C C . ASN A 1 217 ? -69.172 5.305 75.514 1.00 63.91 217 ASN A C 1
ATOM 1723 O O . ASN A 1 217 ? -69.074 5.146 74.301 1.00 63.91 217 ASN A O 1
ATOM 1727 N N . GLU A 1 218 ? -69.455 6.497 76.045 1.00 65.38 218 GLU A N 1
ATOM 1728 C CA . GLU A 1 218 ? -69.717 7.710 75.259 1.00 65.38 218 GLU A CA 1
ATOM 1729 C C . GLU A 1 218 ? -68.468 8.252 74.556 1.00 65.38 218 GLU A C 1
ATOM 1731 O O . GLU A 1 218 ? -68.524 8.574 73.370 1.00 65.38 218 GLU A O 1
ATOM 1736 N N . GLY A 1 219 ? -67.321 8.284 75.237 1.00 66.75 219 GLY A N 1
ATOM 1737 C CA . GLY A 1 219 ? -66.067 8.746 74.650 1.00 66.75 219 GLY A CA 1
ATOM 1738 C C . GLY A 1 219 ? -65.569 7.835 73.518 1.00 66.75 219 GLY A C 1
ATOM 1739 O O . GLY A 1 219 ? -65.104 8.307 72.477 1.00 66.75 219 GLY A O 1
ATOM 1740 N N . PHE A 1 220 ? -65.751 6.520 73.675 1.00 67.38 220 PHE A N 1
ATOM 1741 C CA . PHE A 1 220 ? -65.477 5.547 72.616 1.00 67.38 220 P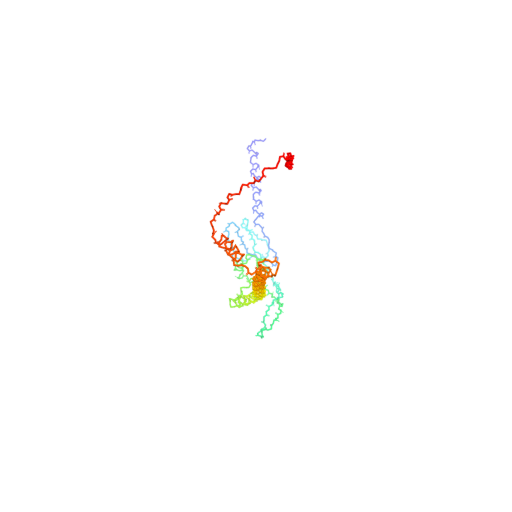HE A CA 1
ATOM 1742 C C . PHE A 1 220 ? -66.399 5.737 71.401 1.00 67.38 220 PHE A C 1
ATOM 1744 O O . PHE A 1 220 ? -65.926 5.733 70.263 1.00 67.38 220 PHE A O 1
ATOM 1751 N N . LEU A 1 221 ? -67.700 5.964 71.623 1.00 70.44 221 LEU A N 1
ATOM 1752 C CA . LEU A 1 221 ? -68.657 6.242 70.548 1.00 70.44 221 LEU A CA 1
ATOM 1753 C C . LEU A 1 221 ? -68.337 7.545 69.807 1.00 70.44 221 LEU A C 1
ATOM 1755 O O . LEU A 1 221 ? -68.486 7.590 68.590 1.00 70.44 221 LEU A O 1
ATOM 1759 N N . GLN A 1 222 ? -67.850 8.579 70.496 1.00 70.00 222 GLN A N 1
ATOM 1760 C CA . GLN A 1 222 ? -67.447 9.846 69.879 1.00 70.00 222 GLN A CA 1
ATOM 1761 C C . GLN A 1 222 ? -66.194 9.689 69.007 1.00 70.00 222 GLN A C 1
ATOM 1763 O O . GLN A 1 222 ? -66.165 10.164 67.871 1.00 70.00 222 GLN A O 1
ATOM 1768 N N . TYR A 1 223 ? -65.186 8.957 69.493 1.00 71.62 223 TYR A N 1
ATOM 1769 C CA . TYR A 1 223 ? -64.009 8.603 68.698 1.00 71.62 223 TYR A CA 1
ATOM 1770 C C . TYR A 1 223 ? -64.387 7.756 67.477 1.00 71.62 223 TYR A C 1
ATOM 1772 O O . TYR A 1 223 ? -63.931 8.036 66.365 1.00 71.62 223 TYR A O 1
ATOM 1780 N N . MET A 1 224 ? -65.277 6.771 67.650 1.00 71.75 224 MET A N 1
ATOM 1781 C CA . MET A 1 224 ? -65.786 5.971 66.539 1.00 71.75 224 MET A CA 1
ATOM 1782 C C . MET A 1 224 ? -66.604 6.800 65.551 1.00 71.75 224 MET A C 1
ATOM 1784 O O . MET A 1 224 ? -66.432 6.628 64.348 1.00 71.75 224 MET A O 1
ATOM 1788 N N . ALA A 1 225 ? -67.435 7.732 66.021 1.00 70.31 225 ALA A N 1
ATOM 1789 C CA . ALA A 1 225 ? -68.187 8.643 65.168 1.00 70.31 225 ALA A CA 1
ATOM 1790 C C . ALA A 1 225 ? -67.247 9.525 64.335 1.00 70.31 225 ALA A C 1
ATOM 1792 O O . ALA A 1 225 ? -67.419 9.603 63.123 1.00 70.31 225 ALA A O 1
ATOM 1793 N N . ILE A 1 226 ? -66.203 10.112 64.934 1.00 71.94 226 ILE A N 1
ATOM 1794 C CA . ILE A 1 226 ? -65.201 10.913 64.210 1.00 71.94 226 ILE A CA 1
ATOM 1795 C C . ILE A 1 226 ? -64.423 10.051 63.205 1.00 71.94 226 ILE A C 1
ATOM 1797 O O . ILE A 1 226 ? -64.225 10.474 62.068 1.00 71.94 226 ILE A O 1
ATOM 1801 N N . ARG A 1 227 ? -64.025 8.824 63.569 1.00 71.88 227 ARG A N 1
ATOM 1802 C CA . ARG A 1 227 ? -63.370 7.881 62.643 1.00 71.88 227 ARG A CA 1
ATOM 1803 C C . ARG A 1 227 ? -64.285 7.496 61.482 1.00 71.88 227 ARG A C 1
ATOM 1805 O O . ARG A 1 227 ? -63.832 7.531 60.341 1.00 71.88 227 ARG A O 1
ATOM 1812 N N . ILE A 1 228 ? -65.556 7.194 61.742 1.00 71.19 228 ILE A N 1
ATOM 1813 C CA . ILE A 1 228 ? -66.550 6.883 60.707 1.00 71.19 228 ILE A CA 1
ATOM 1814 C C . ILE A 1 228 ? -66.751 8.094 59.790 1.00 71.19 228 ILE A C 1
ATOM 1816 O O . ILE A 1 228 ? -66.662 7.938 58.574 1.00 71.19 228 ILE A O 1
ATOM 1820 N N . ILE A 1 229 ? -66.911 9.298 60.349 1.00 68.50 229 ILE A N 1
ATOM 1821 C CA . ILE A 1 229 ? -67.016 10.553 59.588 1.00 68.50 229 ILE A CA 1
ATOM 1822 C C . ILE A 1 229 ? -65.756 10.787 58.743 1.00 68.50 229 ILE A C 1
ATOM 1824 O O . ILE A 1 229 ? -65.879 11.144 57.581 1.00 68.50 229 ILE A O 1
ATOM 1828 N N . SER A 1 230 ? -64.556 10.520 59.272 1.00 64.56 230 SER A N 1
ATOM 1829 C CA . SER A 1 230 ? -63.304 10.635 58.506 1.00 64.56 230 SER A CA 1
ATOM 1830 C C . SER A 1 230 ? -63.161 9.581 57.401 1.00 64.56 230 SER A C 1
ATOM 1832 O O . SER A 1 230 ? -62.491 9.827 56.405 1.00 64.56 230 SER A O 1
ATOM 1834 N N . SER A 1 231 ? -63.776 8.406 57.573 1.00 63.16 231 SER A N 1
ATOM 1835 C CA . SER A 1 231 ? -63.724 7.304 56.601 1.00 63.16 231 SER A CA 1
ATOM 1836 C C . SER A 1 231 ? -64.760 7.442 55.485 1.00 63.16 231 SER A C 1
ATOM 1838 O O . SER A 1 231 ? -64.591 6.895 54.395 1.00 63.16 231 SER A O 1
ATOM 1840 N N . LEU A 1 232 ? -65.835 8.186 55.742 1.00 62.91 232 LEU A N 1
ATOM 1841 C CA . LEU A 1 232 ? -66.823 8.552 54.746 1.00 62.91 232 LEU A CA 1
ATOM 1842 C C . LEU A 1 232 ? -66.270 9.757 53.979 1.00 62.91 232 LEU A C 1
ATOM 1844 O O . LEU A 1 232 ? -66.278 10.872 54.479 1.00 62.91 232 LEU A O 1
ATOM 1848 N N . ASN A 1 233 ? -65.819 9.545 52.741 1.00 54.28 233 ASN A N 1
ATOM 1849 C CA . ASN A 1 233 ? -65.324 10.583 51.814 1.00 54.28 233 ASN A CA 1
ATOM 1850 C C . ASN A 1 233 ? -66.392 11.638 51.400 1.00 54.28 233 ASN A C 1
ATOM 1852 O O . ASN A 1 233 ? -66.323 12.210 50.314 1.00 54.28 233 ASN A O 1
ATOM 1856 N N . SER A 1 234 ? -67.418 11.878 52.222 1.00 53.31 234 SER A N 1
ATOM 1857 C CA . SER A 1 234 ? -68.525 12.804 51.971 1.00 53.31 234 SER A CA 1
ATOM 1858 C C . SER A 1 234 ? -68.419 14.030 52.892 1.00 53.31 234 SER A C 1
ATOM 1860 O O . SER A 1 234 ? -68.258 13.858 54.100 1.00 53.31 234 SER A O 1
ATOM 1862 N N . PRO A 1 235 ? -68.528 15.270 52.376 1.00 50.03 235 PRO A N 1
ATOM 1863 C CA . PRO A 1 235 ? -68.384 16.479 53.187 1.00 50.03 235 PRO A CA 1
ATOM 1864 C C . PRO A 1 235 ? -69.582 16.677 54.130 1.00 50.03 235 PRO A C 1
ATOM 1866 O O . PRO A 1 235 ? -70.662 17.102 53.714 1.00 50.03 235 PRO A O 1
ATOM 1869 N N . LEU A 1 236 ? -69.387 16.395 55.420 1.00 49.28 236 LEU A N 1
ATOM 1870 C CA . LEU A 1 236 ? -70.397 16.595 56.460 1.00 49.28 236 LEU A CA 1
ATOM 1871 C C . LEU A 1 236 ? -70.494 18.091 56.815 1.00 49.28 236 LEU A C 1
ATOM 1873 O O . LEU A 1 236 ? -69.538 18.680 57.314 1.00 49.28 236 LEU A O 1
ATOM 1877 N N . HIS A 1 237 ? -71.642 18.715 56.551 1.00 51.41 237 HIS A N 1
ATOM 1878 C CA . HIS A 1 237 ? -71.898 20.107 56.929 1.00 51.41 237 HIS A CA 1
ATOM 1879 C C . HIS A 1 237 ? -72.461 20.147 58.353 1.00 51.41 237 HIS A C 1
ATOM 1881 O O . HIS A 1 237 ? -73.592 19.721 58.584 1.00 51.41 237 HIS A O 1
ATOM 1887 N N . VAL A 1 238 ? -71.676 20.649 59.309 1.00 55.69 238 VAL A N 1
ATOM 1888 C CA . VAL A 1 238 ? -72.112 20.843 60.700 1.00 55.69 238 VAL A CA 1
ATOM 1889 C C . VAL A 1 238 ? -72.385 22.327 60.920 1.00 55.69 238 VAL A C 1
ATOM 1891 O O . VAL A 1 238 ? -71.465 23.140 60.906 1.00 55.69 238 VAL A O 1
ATOM 1894 N N . GLY A 1 239 ? -73.653 22.690 61.112 1.00 40.66 239 GLY A N 1
ATOM 1895 C CA . GLY A 1 239 ? -74.030 24.039 61.525 1.00 40.66 239 GLY A CA 1
ATOM 1896 C C . GLY A 1 239 ? -73.779 24.219 63.020 1.00 40.66 239 GLY A C 1
ATOM 1897 O O . GLY A 1 239 ? -74.438 23.573 63.830 1.00 40.66 239 GLY A O 1
ATOM 1898 N N . MET A 1 240 ? -72.837 25.086 63.389 1.00 42.59 240 MET A N 1
ATOM 1899 C CA . MET A 1 240 ? -72.632 25.529 64.770 1.00 42.59 240 MET A CA 1
ATOM 1900 C C . MET A 1 240 ? -72.974 27.020 64.855 1.00 42.59 240 MET A C 1
ATOM 1902 O O . MET A 1 240 ? -72.401 27.819 64.116 1.00 42.59 240 MET A O 1
ATOM 1906 N N . ASN A 1 241 ? -73.895 27.406 65.740 1.00 47.88 241 ASN A N 1
ATOM 1907 C CA . ASN A 1 241 ? -74.172 28.819 66.015 1.00 47.88 241 ASN A CA 1
ATOM 1908 C C . ASN A 1 241 ? -73.033 29.393 66.872 1.00 47.88 241 ASN A C 1
ATOM 1910 O O . ASN A 1 241 ? -72.811 28.925 67.989 1.00 47.88 241 ASN A O 1
ATOM 1914 N N . LEU A 1 242 ? -72.304 30.387 66.351 1.00 38.12 242 LEU A N 1
ATOM 1915 C CA . LEU A 1 242 ? -71.281 31.108 67.116 1.00 38.12 242 LEU A CA 1
ATOM 1916 C C . LEU A 1 242 ? -71.932 32.109 68.091 1.00 38.12 242 LEU A C 1
ATOM 1918 O O . LEU A 1 242 ? -72.891 32.777 67.706 1.00 38.12 242 LEU A O 1
ATOM 1922 N N . PRO A 1 243 ? -71.400 32.281 69.317 1.00 44.16 243 PRO A N 1
ATOM 1923 C CA . PRO A 1 243 ? -71.784 33.389 70.185 1.00 44.16 243 PRO A CA 1
ATOM 1924 C C . PRO A 1 243 ? -71.177 34.705 69.667 1.00 44.16 243 PRO A C 1
ATOM 1926 O O . PRO A 1 243 ? -69.960 34.823 69.512 1.00 44.16 243 PRO A O 1
ATOM 1929 N N . GLU A 1 244 ? -72.027 35.695 69.391 1.00 45.59 244 GLU A N 1
ATOM 1930 C CA . GLU A 1 244 ? -71.634 37.044 68.965 1.00 45.59 244 GLU A CA 1
ATOM 1931 C C . GLU A 1 244 ? -70.866 37.773 70.085 1.00 45.59 244 GLU A C 1
ATOM 1933 O O . GLU A 1 244 ? -71.385 37.953 71.187 1.00 45.59 244 GLU A O 1
ATOM 1938 N N . ASN A 1 245 ? -69.632 38.218 69.813 1.00 42.75 245 ASN A N 1
ATOM 1939 C CA . ASN A 1 245 ? -68.871 39.098 70.707 1.00 42.75 245 ASN A CA 1
ATOM 1940 C C . ASN A 1 245 ? -68.650 40.478 70.034 1.00 42.75 245 ASN A C 1
ATOM 1942 O O . ASN A 1 245 ? -68.030 40.512 68.968 1.00 42.75 245 ASN A O 1
ATOM 1946 N N . PRO A 1 246 ? -69.109 41.610 70.618 1.00 52.00 246 PRO A N 1
ATOM 1947 C CA . PRO A 1 246 ? -69.178 42.920 69.948 1.00 52.00 246 PRO A CA 1
ATOM 1948 C C . PRO A 1 246 ? -67.857 43.674 69.710 1.00 52.00 246 PRO A C 1
ATOM 1950 O O . PRO A 1 246 ? -67.893 44.785 69.189 1.00 52.00 246 PRO A O 1
ATOM 1953 N N . ASN A 1 247 ? -66.693 43.135 70.079 1.00 50.78 247 ASN A N 1
ATOM 1954 C CA . ASN A 1 247 ? -65.419 43.860 69.978 1.00 50.78 247 ASN A CA 1
ATOM 1955 C C . ASN A 1 247 ? -64.517 43.297 68.870 1.00 50.78 247 ASN A C 1
ATOM 1957 O O . ASN A 1 247 ? -63.530 42.613 69.138 1.00 50.78 247 ASN A O 1
ATOM 1961 N N . LEU A 1 248 ? -64.842 43.621 67.616 1.00 48.91 248 LEU A N 1
ATOM 1962 C CA . LEU A 1 248 ? -63.967 43.412 66.459 1.00 48.91 248 LEU A CA 1
ATOM 1963 C C . LEU A 1 248 ? -63.341 44.748 66.031 1.00 48.91 248 LEU A C 1
ATOM 1965 O O . LEU A 1 248 ? -64.022 45.638 65.527 1.00 48.91 248 LEU A O 1
ATOM 1969 N N . ILE A 1 249 ? -62.025 44.877 66.211 1.00 41.94 249 ILE A N 1
ATOM 1970 C CA . ILE A 1 249 ? -61.205 45.913 65.564 1.00 41.94 249 ILE A CA 1
ATOM 1971 C C . ILE A 1 249 ? -60.939 45.440 64.119 1.00 41.94 249 ILE A C 1
ATOM 1973 O O . ILE A 1 249 ? -60.615 44.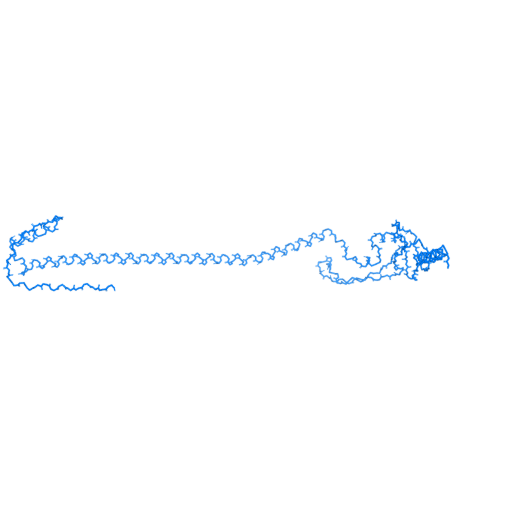264 63.932 1.00 41.94 249 ILE A O 1
ATOM 1977 N N . PRO A 1 250 ? -61.078 46.289 63.082 1.00 46.16 250 PRO A N 1
ATOM 1978 C CA . PRO A 1 250 ? -61.002 45.846 61.691 1.00 46.16 250 PRO A CA 1
ATOM 1979 C C . PRO A 1 250 ? -59.605 45.334 61.309 1.00 46.16 250 PRO A C 1
ATOM 1981 O O . PRO A 1 250 ? -58.588 45.980 61.571 1.00 46.16 250 PRO A O 1
ATOM 1984 N N . PHE A 1 251 ? -59.572 44.178 60.637 1.00 44.38 251 PHE A N 1
ATOM 1985 C CA . PHE A 1 251 ? -58.376 43.587 60.034 1.00 44.38 251 PHE A CA 1
ATOM 1986 C C . PHE A 1 251 ? -57.697 44.583 59.081 1.00 44.38 251 PHE A C 1
ATOM 1988 O O . PHE A 1 251 ? -58.266 44.988 58.067 1.00 44.38 251 PHE A O 1
ATOM 1995 N N . ARG A 1 252 ? -56.449 44.958 59.381 1.00 41.66 252 ARG A N 1
ATOM 1996 C CA . ARG A 1 252 ? -55.604 45.734 58.469 1.00 41.66 252 ARG A CA 1
ATOM 1997 C C . ARG A 1 252 ? -55.078 44.799 57.378 1.00 41.66 252 ARG A C 1
ATOM 1999 O O . ARG A 1 252 ? -54.255 43.930 57.649 1.00 41.66 252 ARG A O 1
ATOM 2006 N N . VAL A 1 253 ? -55.563 44.975 56.154 1.00 52.84 253 VAL A N 1
ATOM 2007 C CA . VAL A 1 253 ? -55.073 44.266 54.964 1.00 52.84 253 VAL A CA 1
ATOM 2008 C C . VAL A 1 253 ? -53.656 44.766 54.648 1.00 52.84 253 VAL A C 1
ATOM 2010 O O . VAL A 1 253 ? -53.452 45.965 54.457 1.00 52.84 253 VAL A O 1
ATOM 2013 N N . LEU A 1 254 ? -52.665 43.869 54.636 1.00 46.12 254 LEU A N 1
ATOM 2014 C CA . LEU A 1 254 ? -51.311 44.163 54.150 1.00 46.12 254 LEU A CA 1
ATOM 2015 C C . LEU A 1 254 ? -51.334 44.249 52.611 1.00 46.12 254 LEU A C 1
ATOM 2017 O O . LEU A 1 254 ? -51.916 43.364 51.980 1.00 46.12 254 LEU A O 1
ATOM 2021 N N . PRO A 1 255 ? -50.732 45.279 51.987 1.00 60.16 255 PRO A N 1
ATOM 2022 C CA . PRO A 1 255 ? -50.702 45.388 50.532 1.00 60.16 255 PRO A CA 1
ATOM 2023 C C . PRO A 1 255 ? -49.772 44.331 49.902 1.00 60.16 255 PRO A C 1
ATOM 2025 O O . PRO A 1 255 ? -48.750 43.982 50.500 1.00 60.16 255 PRO A O 1
ATOM 2028 N N . PRO A 1 256 ? -50.102 43.826 48.697 1.00 62.66 256 PRO A N 1
ATOM 2029 C CA . PRO A 1 256 ? -49.286 42.842 47.990 1.00 62.66 256 PRO A CA 1
ATOM 2030 C C . PRO A 1 256 ? -47.950 43.440 47.507 1.00 62.66 256 PRO A C 1
ATOM 2032 O O . PRO A 1 256 ? -47.881 44.641 47.226 1.00 62.66 256 PRO A O 1
ATOM 2035 N N . PRO A 1 257 ? -46.889 42.619 47.393 1.00 53.44 257 PRO A N 1
ATOM 2036 C CA . PRO A 1 257 ? -45.584 43.068 46.918 1.00 53.44 257 PRO A CA 1
ATOM 2037 C C . PRO A 1 257 ? -45.658 43.541 45.458 1.00 53.44 257 PRO A C 1
ATOM 2039 O O . PRO A 1 257 ? -46.267 42.894 44.606 1.00 53.44 257 PRO A O 1
ATOM 2042 N N . ILE A 1 258 ? -45.043 44.697 45.202 1.00 57.28 258 ILE A N 1
ATOM 2043 C CA . ILE A 1 258 ? -44.857 45.290 43.872 1.00 57.28 258 ILE A CA 1
ATOM 2044 C C . ILE A 1 258 ? -43.880 44.401 43.077 1.00 57.28 258 ILE A C 1
ATOM 2046 O O . ILE A 1 258 ? -42.943 43.867 43.669 1.00 57.28 258 ILE A O 1
ATOM 2050 N N . GLN A 1 259 ? -44.177 44.234 41.781 1.00 54.81 259 GLN A N 1
ATOM 2051 C CA . GLN A 1 259 ? -43.556 43.324 40.799 1.00 54.81 259 GLN A CA 1
ATOM 2052 C C . GLN A 1 259 ? -42.026 43.272 40.813 1.00 54.81 259 GLN A C 1
ATOM 2054 O O . GLN A 1 259 ? -41.396 44.350 40.900 1.00 54.81 259 GLN A O 1
#

Radius of gyration: 62.61 Å; Cα contacts (8 Å, |Δi|>4): 181; chains: 1; bounding box: 114×74×151 Å

Foldseek 3Di:
DPPVVVVVVVVVVVVVVVVVLQQVQFKDFDDQFKKWWKADPVVRDTDLDIDHGDMGGHGRNIDTQIDGQDKDKDWDFQDWDADPVRDTDTDIDIDIDGDDSNCVVVVCVVQVHPVSVVPCPCPPDPPVVVVVVVVVVVVVVVVVVVVVVVVVVVVVVVVVVVVVVVVVVVVVVVVVVVVVVVVVVVVVVVVVVVVVVVVVVVVVVVCVDPVHPPPDPVSVVVVVVVVVVVVPPDDDDDDDDDDDDPDDDDDDDDDDDDD

Organism: Octopus bimaculoides (NCBI:txid37653)

InterPro domains:
  IPR001107 Band 7 domain [PF01145] (29-113)

Mean predicted aligned error: 19.51 Å

Nearest PDB structures (foldseek):
  8rrh-assembly1_E  TM=4.212E-01  e=3.413E-06  Homo sapiens
  8rrh-assembly1_J  TM=4.077E-01  e=1.624E-05  Homo sapiens
  1cii-assembly1_A  TM=3.000E-01  e=3.172E+00  Escherichia coli

Secondary structure (DSSP, 8-state):
--HHHHHHHHHHHHHHHHHHHHHHHHEEEE-TTEEEEEE-TTT-PBPSS-B-SEEEE-STT-EEEEEESS-EEEEEEEEEEE-TTS-EEEEEEEEEE---GGGHHHHHHHHSSHHHHHT-------HHHHHHHHHHHHHHHHHHHHHHHHHHHHHHHHHHHHHHHHHHHHHHHHHHHHHHHHHHHHHHHHHHHHHHHHHHHHHHHHHHSTTS--S-HHHHHHHHHHHHHHHS-S------PPPP-S--PPP-PPPPPP-

pLDDT: mean 79.71, std 15.49, range [38.12, 98.62]

Sequence (259 aa):
MSPKAIALCIGAVMAVAIIATLLATSMKKLQTYEVGLIYNKITKKLHDNPKFEGLHLGPPGFSFIIFPNVYQTKTFNGIMCLNQNGVRIILDVSCQFKIQLHSMKKVIKEFKDFEGLKRVNNIRRPKPYEKAIREKERAREDILVAKQERPKQLIEAETKMKEAIAVSNITLEKARSRARIKKKQAEAEASAIIIQYQKEAESLQNVLSSEGLNYTNEGFLQYMAIRIISSLNSPLHVGMNLPENPNLIPFRVLPPPIQ

Solvent-accessible surface area (backbone atoms only — not comparable to full-atom values): 15425 Å² total; per-residue (Å²): 131,58,74,68,56,55,54,50,53,53,50,52,54,52,51,52,52,51,52,52,52,42,52,61,40,16,55,50,74,43,52,90,57,35,34,25,31,49,31,34,69,87,80,70,45,73,54,88,66,76,40,59,54,44,80,45,81,53,63,70,58,44,45,71,46,54,39,60,74,49,79,44,78,46,76,45,73,73,45,77,45,64,47,98,86,70,47,82,44,74,42,71,48,77,48,74,48,65,76,54,76,93,51,41,68,60,51,38,75,75,32,63,42,56,69,47,59,74,63,70,84,73,74,81,72,56,69,72,59,57,49,55,51,52,54,52,51,50,55,49,49,52,53,50,51,52,61,61,46,52,59,53,55,49,50,51,51,52,50,54,51,51,51,52,51,51,53,50,52,54,50,52,51,52,51,52,51,51,51,50,52,52,50,52,49,52,52,52,52,54,50,50,52,52,52,51,54,50,52,52,50,52,53,51,47,54,46,67,33,91,86,50,44,67,90,40,74,65,51,54,50,50,53,49,48,53,51,51,53,69,68,43,95,60,91,80,84,80,91,74,88,77,86,90,71,94,84,76,79,82,84,81,80,79,81,79,85,81,133